Protein AF-A0A7S0FXS2-F1 (afdb_monomer_lite)

InterPro domains:
  IPR036034 PDZ superfamily [SSF50156] (53-125)

Radius of gyration: 26.03 Å; chains: 1; bounding box: 57×43×79 Å

Secondary structure (DSSP, 8-state):
--------------------------------------S-----EEEEE---S-TTT--SEEEEEETTEEEEEEE-SSS--TT--TTEEEEEETTEE-TT-SSHHHHHHHHHHH-STT-EEEEEE-----S------TT-----TTHHHHHHHHHHHHT-EEEEEPPPTT-TTPPPEEEEES--GGG--

Organism: NCBI:txid73915

Foldseek 3Di:
DDDDDDDDDDDDDDDDDDDDDDPDDDPDPPDPPPPDPPPDPDFDKDKFFAADPDPVVFRQFDWDFALQAIATQDADPPPGGPPDDHLKGFQDKLRRGLHPDDDRVSRVVRCVVRDDGRIMTMITRPPPPPPPDPFDDPPDDDPDPCNVVVQVVVCVNLVWDKDWADDDPPCPPDDIGIDTHDRSVSGHD

Sequence (189 aa):
TTSRPEQGHLEGSEHASGVGTTLLADPCTSSVSGGAPTCGQELTSRVLRMQVPDAEAGAGLELCETPWGMRVEGVDSEPGQPGLEMGDVIVSIAGLPLWGLTDAEAVAAAFGAGFGHGARIEVVRLCLVSEELCALPSGRRELDGTFDGDLAEFAWRFDIEAWVQNAAPGSADRLPTIWARGLPRAMAA

Structure (mmCIF, N/CA/C/O backbone):
data_AF-A0A7S0FXS2-F1
#
_entry.id   AF-A0A7S0FXS2-F1
#
loop_
_atom_site.group_PDB
_atom_site.id
_atom_site.type_symbol
_atom_site.label_atom_id
_atom_site.label_alt_id
_at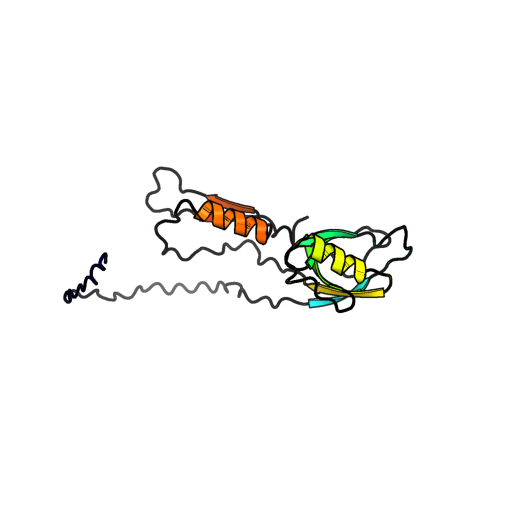om_site.label_comp_id
_atom_site.label_asym_id
_atom_site.label_entity_id
_atom_site.label_seq_id
_atom_site.pdbx_PDB_ins_code
_atom_site.Cartn_x
_atom_site.Cartn_y
_atom_site.Cartn_z
_atom_site.occupancy
_atom_site.B_iso_or_equiv
_atom_site.auth_seq_id
_atom_site.auth_comp_id
_atom_site.auth_asym_id
_atom_site.auth_atom_id
_atom_site.pdbx_PDB_model_num
ATOM 1 N N . THR A 1 1 ? -20.987 -6.503 -59.659 1.00 65.56 1 THR A N 1
ATOM 2 C CA . THR A 1 1 ? -19.776 -6.658 -60.497 1.00 65.56 1 THR A CA 1
ATOM 3 C C . THR A 1 1 ? -18.655 -5.881 -59.839 1.00 65.56 1 THR A C 1
ATOM 5 O O . THR A 1 1 ? -18.973 -4.902 -59.181 1.00 65.56 1 THR A O 1
ATOM 8 N N . THR A 1 2 ? -17.406 -6.342 -59.971 1.00 51.28 2 THR A N 1
ATOM 9 C CA . THR A 1 2 ? -16.195 -5.925 -59.220 1.00 51.28 2 THR A CA 1
ATOM 10 C C . THR A 1 2 ? -15.957 -6.819 -57.996 1.0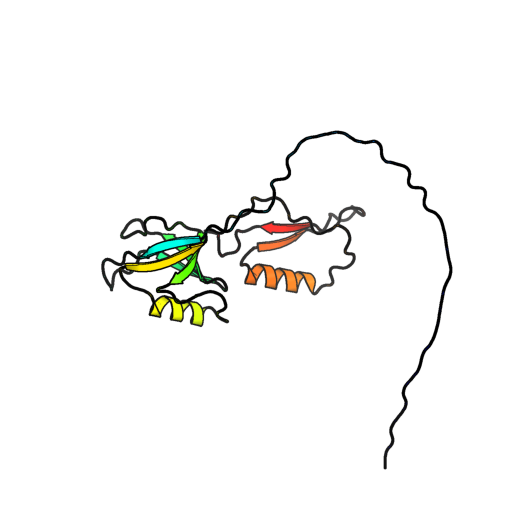0 51.28 2 THR A C 1
ATOM 12 O O . THR A 1 2 ? -16.477 -6.560 -56.921 1.00 51.28 2 THR A O 1
ATOM 15 N N . SER A 1 3 ? -15.468 -8.050 -58.163 1.00 52.81 3 SER A N 1
ATOM 16 C CA . SER A 1 3 ? -14.131 -8.500 -58.615 1.00 52.81 3 SER A CA 1
ATOM 17 C C . SER A 1 3 ? -13.124 -8.555 -57.462 1.00 52.81 3 SER A C 1
ATOM 19 O O . SER A 1 3 ? -12.594 -7.550 -57.006 1.00 52.81 3 SER A O 1
ATOM 21 N N . ARG A 1 4 ? -12.918 -9.798 -57.024 1.00 58.44 4 ARG A N 1
ATOM 22 C CA . ARG A 1 4 ? -11.919 -10.347 -56.104 1.00 58.44 4 ARG A CA 1
ATOM 23 C C . ARG A 1 4 ? -10.564 -10.478 -56.823 1.00 58.44 4 ARG A C 1
ATOM 25 O O . ARG A 1 4 ? -10.575 -10.884 -57.983 1.00 58.44 4 ARG A O 1
ATOM 32 N N . PRO A 1 5 ? -9.439 -10.247 -56.131 1.00 65.44 5 PRO A N 1
ATOM 33 C CA . PRO A 1 5 ? -8.199 -10.977 -56.410 1.00 65.44 5 PRO A CA 1
ATOM 34 C C . PRO A 1 5 ? -7.675 -11.635 -55.118 1.00 65.44 5 PRO A C 1
ATOM 36 O O . PRO A 1 5 ? -7.738 -11.058 -54.039 1.00 65.44 5 PRO A O 1
ATOM 39 N N . GLU A 1 6 ? -7.509 -12.954 -55.094 1.00 61.06 6 GLU A N 1
ATOM 40 C CA . GLU A 1 6 ? -6.323 -13.736 -55.501 1.00 61.06 6 GLU A CA 1
ATOM 41 C C . GLU A 1 6 ? -5.420 -14.018 -54.293 1.00 61.06 6 GLU A C 1
ATOM 43 O O . GLU A 1 6 ? -4.761 -13.145 -53.740 1.00 61.06 6 GLU A 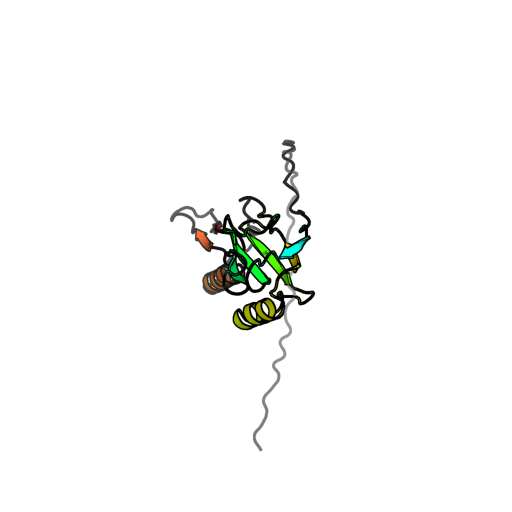O 1
ATOM 48 N N . GLN A 1 7 ? -5.479 -15.278 -53.856 1.00 51.81 7 GLN A N 1
ATOM 49 C CA . GLN A 1 7 ? -4.640 -15.860 -52.819 1.00 51.81 7 GLN A CA 1
ATOM 50 C C . GLN A 1 7 ? -3.285 -16.208 -53.441 1.00 51.81 7 GLN A C 1
ATOM 52 O O . GLN A 1 7 ? -3.222 -17.022 -54.360 1.00 51.81 7 GLN A O 1
ATOM 57 N N . GLY A 1 8 ? -2.220 -15.588 -52.936 1.00 60.84 8 GLY A N 1
ATOM 58 C CA . GLY A 1 8 ? -0.839 -15.927 -53.266 1.00 60.84 8 GLY A CA 1
ATOM 59 C C . GLY A 1 8 ? -0.323 -17.035 -52.354 1.00 60.84 8 GLY A C 1
ATOM 60 O O . GLY A 1 8 ? -0.084 -16.814 -51.171 1.00 60.84 8 GLY A O 1
ATOM 61 N N . HIS A 1 9 ? -0.182 -18.219 -52.938 1.00 53.69 9 HIS A N 1
ATOM 62 C CA . HIS A 1 9 ? 0.526 -19.394 -52.434 1.00 53.69 9 HIS A CA 1
ATOM 63 C C . HIS A 1 9 ? 2.035 -19.206 -52.647 1.00 53.69 9 HIS A C 1
ATOM 65 O O . HIS A 1 9 ? 2.451 -18.945 -53.774 1.00 53.69 9 HIS A O 1
ATOM 71 N N . LEU A 1 10 ? 2.848 -19.347 -51.597 1.00 61.84 10 LEU A N 1
ATOM 72 C CA . LEU A 1 10 ? 4.306 -19.462 -51.708 1.00 61.84 10 LEU A CA 1
ATOM 73 C C . LEU A 1 10 ? 4.791 -20.626 -50.836 1.00 61.84 10 LEU A C 1
ATOM 75 O O . LEU A 1 10 ? 4.922 -20.509 -49.620 1.00 61.84 10 LEU A O 1
ATOM 79 N N . GLU A 1 11 ? 5.029 -21.752 -51.505 1.00 58.22 11 GLU A N 1
ATOM 80 C CA . GLU A 1 11 ? 5.917 -22.830 -51.071 1.00 58.22 11 GLU A CA 1
ATOM 81 C C . GLU A 1 11 ? 7.383 -22.457 -51.348 1.00 58.22 11 GLU A C 1
ATOM 83 O O . GLU A 1 11 ? 7.689 -21.780 -52.331 1.00 58.22 11 GLU A O 1
ATOM 88 N N . GLY A 1 12 ? 8.287 -22.964 -50.508 1.00 44.09 12 GLY A N 1
ATOM 89 C CA . GLY A 1 12 ? 9.745 -22.880 -50.658 1.00 44.09 12 GLY A CA 1
ATOM 90 C C . GLY A 1 12 ? 10.393 -22.408 -49.353 1.00 44.09 12 GLY A C 1
ATOM 91 O O . GLY A 1 12 ? 9.923 -21.465 -48.738 1.00 44.09 12 GLY A O 1
ATOM 92 N N . SER A 1 13 ? 11.470 -22.981 -48.832 1.00 60.38 13 SER A N 1
ATOM 93 C CA . SER A 1 13 ? 12.446 -23.896 -49.405 1.00 60.38 13 SER A CA 1
ATOM 94 C C . SER A 1 13 ? 13.219 -24.531 -48.251 1.00 60.38 13 SER A C 1
ATOM 96 O O . SER A 1 13 ? 13.578 -23.860 -47.283 1.00 60.38 13 SER A O 1
ATOM 98 N N . GLU A 1 14 ? 13.497 -25.819 -48.382 1.00 51.09 14 GLU A N 1
ATOM 99 C CA . GLU A 1 14 ? 14.393 -26.592 -47.533 1.00 51.09 14 GLU A CA 1
ATOM 100 C C . GLU A 1 14 ? 15.851 -26.189 -47.824 1.00 51.09 14 GLU A C 1
ATOM 102 O O . GLU A 1 14 ? 16.258 -26.139 -48.984 1.00 51.09 14 GLU A O 1
ATOM 107 N N . HIS A 1 15 ? 16.655 -25.925 -46.787 1.00 51.78 15 HIS A N 1
ATOM 108 C CA . HIS A 1 15 ? 18.112 -25.807 -46.905 1.00 51.78 15 HIS A CA 1
ATOM 109 C C . HIS A 1 15 ? 18.828 -26.514 -45.742 1.00 51.78 15 HIS A C 1
ATOM 111 O O . HIS A 1 15 ? 18.866 -26.040 -44.613 1.00 51.78 15 HIS A O 1
ATOM 117 N N . ALA A 1 16 ? 19.361 -27.686 -46.091 1.00 45.41 16 ALA A N 1
ATOM 118 C CA . ALA A 1 16 ? 20.676 -28.253 -45.780 1.00 45.41 16 ALA A CA 1
ATOM 119 C C . ALA A 1 16 ? 21.381 -27.948 -44.438 1.00 45.41 16 ALA A C 1
ATOM 121 O O . ALA A 1 16 ? 21.855 -26.846 -44.180 1.00 45.41 16 ALA A O 1
ATOM 122 N N . SER A 1 17 ? 21.607 -29.042 -43.699 1.00 48.94 17 SER A N 1
ATOM 123 C CA . SER A 1 17 ? 22.907 -29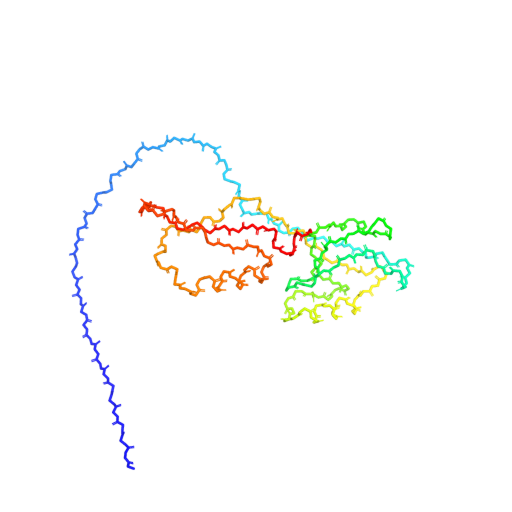.545 -43.219 1.00 48.94 17 SER A CA 1
ATOM 124 C C . SER A 1 17 ? 24.095 -28.583 -43.161 1.00 48.94 17 SER A C 1
ATOM 126 O O . SER A 1 17 ? 24.633 -28.179 -44.191 1.00 48.94 17 SER A O 1
ATOM 128 N N . GLY A 1 18 ? 24.660 -28.434 -41.961 1.00 41.53 18 GLY A N 1
ATOM 129 C CA . GLY A 1 18 ? 26.039 -27.989 -41.816 1.00 41.53 18 GLY A CA 1
ATOM 130 C C . GLY A 1 18 ? 26.550 -27.941 -40.377 1.00 41.53 18 GLY A C 1
ATOM 131 O O . GLY A 1 18 ? 26.201 -27.027 -39.650 1.00 41.53 18 GLY A O 1
ATOM 132 N N . VAL A 1 19 ? 27.455 -28.880 -40.061 1.00 47.34 19 VAL A N 1
ATOM 133 C CA . VAL A 1 19 ? 28.642 -28.724 -39.186 1.00 47.34 19 VAL A CA 1
ATOM 134 C C . VAL A 1 19 ? 28.336 -28.409 -37.704 1.00 47.34 19 VAL A C 1
ATOM 136 O O . VAL A 1 19 ? 27.944 -27.316 -37.342 1.00 47.34 19 VAL A O 1
ATOM 139 N N . GLY A 1 20 ? 28.464 -29.346 -36.763 1.00 46.72 20 GLY A N 1
ATOM 140 C CA . GLY A 1 20 ? 29.747 -29.945 -36.399 1.00 46.72 20 GLY A CA 1
ATOM 141 C C . GLY A 1 20 ? 30.552 -29.021 -35.477 1.00 46.72 20 GLY A C 1
ATOM 142 O O . GLY A 1 20 ? 31.644 -28.615 -35.855 1.00 46.72 20 GLY A O 1
ATOM 143 N N . THR A 1 21 ? 30.034 -28.696 -34.286 1.00 41.78 21 THR A N 1
ATOM 144 C CA . THR A 1 21 ? 30.801 -27.969 -33.261 1.00 41.78 21 THR A CA 1
ATOM 145 C C . THR A 1 21 ? 31.112 -28.893 -32.096 1.00 41.78 21 THR A C 1
ATOM 147 O O . THR A 1 21 ? 30.239 -29.358 -31.367 1.00 41.78 21 THR A O 1
ATOM 150 N N . THR A 1 22 ? 32.401 -29.165 -31.975 1.00 41.28 22 THR A N 1
ATOM 151 C CA . THR A 1 22 ? 33.091 -29.883 -30.914 1.00 41.28 22 THR A CA 1
ATOM 152 C C . THR A 1 22 ? 32.713 -29.337 -29.536 1.00 41.28 22 THR A C 1
ATOM 154 O O . THR A 1 22 ? 33.029 -28.196 -29.209 1.00 41.28 22 THR A O 1
ATOM 157 N N . LEU A 1 23 ? 32.082 -30.175 -28.711 1.00 40.47 23 LEU A N 1
ATOM 158 C CA . LEU A 1 23 ? 31.969 -29.970 -27.268 1.00 40.47 23 LEU A CA 1
ATOM 159 C C . LEU A 1 23 ? 33.348 -30.223 -26.643 1.00 40.47 23 LEU A C 1
ATOM 161 O O . LEU A 1 23 ? 33.674 -31.344 -26.254 1.00 40.47 23 LEU A O 1
ATOM 165 N N . LEU A 1 24 ? 34.184 -29.187 -26.601 1.00 44.78 24 LEU A N 1
ATOM 166 C CA . LEU A 1 24 ? 35.308 -29.147 -25.676 1.00 44.78 24 LEU A CA 1
ATOM 167 C C . LEU A 1 24 ? 34.743 -28.776 -24.309 1.00 44.78 24 LEU A C 1
ATOM 169 O O . LEU A 1 24 ? 34.201 -27.694 -24.119 1.00 44.78 24 LEU A O 1
ATOM 173 N N . ALA A 1 25 ? 34.826 -29.738 -23.397 1.00 41.19 25 ALA A N 1
ATOM 174 C CA . ALA A 1 25 ? 34.540 -29.563 -21.990 1.00 41.19 25 ALA A CA 1
ATOM 175 C C . ALA A 1 25 ? 35.388 -28.418 -21.425 1.00 41.19 25 ALA A C 1
ATOM 177 O O . ALA A 1 25 ? 36.612 -28.468 -21.528 1.00 41.19 25 ALA A O 1
ATOM 178 N N . ASP A 1 26 ? 34.739 -27.437 -20.804 1.00 36.78 26 ASP A N 1
ATOM 179 C CA . ASP A 1 26 ? 35.366 -26.478 -19.901 1.00 36.78 26 ASP A CA 1
ATOM 180 C C . ASP A 1 26 ? 35.628 -27.161 -18.545 1.00 36.78 26 ASP A C 1
ATOM 182 O O . ASP A 1 26 ? 34.676 -27.486 -17.827 1.00 36.78 26 ASP A O 1
ATOM 186 N N . PRO A 1 27 ? 36.888 -27.398 -18.137 1.00 54.50 27 PRO A N 1
ATOM 187 C CA . PRO A 1 27 ? 37.213 -27.889 -16.811 1.00 54.50 27 PRO A CA 1
ATOM 188 C C . PRO A 1 27 ? 37.542 -26.697 -15.907 1.00 54.50 27 PRO A C 1
ATOM 190 O O . PRO A 1 27 ? 38.705 -26.409 -15.646 1.00 54.50 27 PRO A O 1
ATOM 193 N N . CYS A 1 28 ? 36.511 -26.017 -15.408 1.00 35.22 28 CYS A N 1
ATOM 194 C CA . CYS A 1 28 ? 36.644 -25.052 -14.313 1.00 35.22 28 CYS A CA 1
ATOM 195 C C . CYS A 1 28 ? 35.560 -25.294 -13.255 1.00 35.22 28 CYS A C 1
ATOM 197 O O . CYS A 1 28 ? 34.747 -24.431 -12.936 1.00 35.22 28 CYS A O 1
ATOM 199 N N . THR A 1 29 ? 35.570 -26.497 -12.678 1.00 46.56 29 THR A N 1
ATOM 200 C CA . THR A 1 29 ? 35.028 -26.770 -11.339 1.00 46.56 29 THR A CA 1
ATOM 201 C C . THR A 1 29 ? 35.887 -26.058 -10.296 1.00 46.56 29 THR A C 1
ATOM 203 O O . THR A 1 29 ? 36.775 -26.648 -9.685 1.00 46.56 29 THR A O 1
ATOM 206 N N . SER A 1 30 ? 35.606 -24.773 -10.102 1.00 42.97 30 SER A N 1
ATOM 207 C CA . SER A 1 30 ? 36.021 -24.014 -8.926 1.00 42.97 30 SER A CA 1
ATOM 208 C C . SER A 1 30 ? 34.777 -23.788 -8.086 1.00 42.97 30 SER A C 1
ATOM 210 O O . SER A 1 30 ? 34.033 -22.830 -8.275 1.00 42.97 30 SER A O 1
ATOM 212 N N . SER A 1 31 ? 34.524 -24.741 -7.197 1.00 48.38 31 SER A N 1
ATOM 213 C CA . SER A 1 31 ? 33.446 -24.726 -6.219 1.00 48.38 31 SER A CA 1
ATOM 214 C C . SER A 1 31 ? 33.616 -23.541 -5.270 1.00 48.38 31 SER A C 1
ATOM 216 O O . SER A 1 31 ? 34.310 -23.636 -4.260 1.00 48.38 31 SER A O 1
ATOM 218 N N . VAL A 1 32 ? 32.972 -22.421 -5.581 1.00 41.75 32 VAL A N 1
ATOM 219 C CA . VAL A 1 32 ? 32.616 -21.430 -4.569 1.00 41.75 32 VAL A CA 1
ATOM 220 C C . VAL A 1 32 ? 31.164 -21.714 -4.231 1.00 41.75 32 VAL A C 1
ATOM 222 O O . VAL A 1 32 ? 30.265 -21.417 -5.012 1.00 41.75 32 VAL A O 1
ATOM 225 N N . SER A 1 33 ? 30.941 -22.354 -3.085 1.00 43.78 33 SER A N 1
ATOM 226 C CA . SER A 1 33 ? 29.621 -22.538 -2.482 1.00 43.78 33 SER A CA 1
ATOM 227 C C . SER A 1 33 ? 29.082 -21.185 -2.002 1.00 43.78 33 SER A C 1
ATOM 229 O O . SER A 1 33 ? 28.916 -20.957 -0.809 1.00 43.78 33 SER A O 1
ATOM 231 N N . GLY A 1 34 ? 28.867 -20.253 -2.929 1.00 38.94 34 GLY A N 1
ATOM 232 C CA . GLY A 1 34 ? 27.993 -19.111 -2.733 1.00 38.94 34 GLY A CA 1
ATOM 233 C C . GLY A 1 34 ? 26.584 -19.620 -2.963 1.00 38.94 34 GLY A C 1
ATOM 234 O O . GLY A 1 34 ? 26.179 -19.805 -4.107 1.00 38.94 34 GLY A O 1
ATOM 235 N N . GLY A 1 35 ? 25.874 -19.949 -1.884 1.00 38.50 35 GLY A N 1
ATOM 236 C CA . GLY A 1 35 ? 24.454 -20.256 -1.975 1.00 38.50 35 GLY A CA 1
ATOM 237 C C . GLY A 1 35 ? 23.760 -19.045 -2.577 1.00 38.50 35 GLY A C 1
ATOM 238 O O . GLY A 1 35 ? 23.651 -18.023 -1.906 1.00 38.50 35 GLY A O 1
ATOM 239 N N . ALA A 1 36 ? 23.353 -19.147 -3.844 1.00 44.84 36 ALA A N 1
ATOM 240 C CA . ALA A 1 36 ? 22.473 -18.164 -4.450 1.00 44.84 36 ALA A CA 1
ATOM 241 C C . ALA A 1 36 ? 21.276 -18.008 -3.503 1.00 44.84 36 ALA A C 1
ATOM 243 O O . ALA A 1 36 ? 20.685 -19.034 -3.135 1.00 44.84 36 ALA A O 1
ATOM 244 N N . PRO A 1 37 ? 20.943 -16.791 -3.045 1.00 45.88 37 PRO A N 1
ATOM 245 C CA . PRO A 1 37 ? 19.741 -16.602 -2.260 1.00 45.88 37 PRO A CA 1
ATOM 246 C C . PRO A 1 37 ? 18.587 -17.077 -3.134 1.00 45.88 37 PRO A C 1
ATOM 248 O O . PRO A 1 37 ? 18.331 -16.557 -4.218 1.00 45.88 37 PRO A O 1
ATOM 251 N N . THR A 1 38 ? 17.943 -18.162 -2.716 1.00 42.00 38 THR A N 1
ATOM 252 C CA . THR A 1 38 ? 16.794 -18.694 -3.431 1.00 42.00 38 THR A CA 1
ATOM 253 C C . THR A 1 38 ? 15.711 -17.629 -3.375 1.00 42.00 38 THR A C 1
ATOM 255 O O . THR A 1 38 ? 15.114 -17.401 -2.321 1.00 42.00 38 THR A O 1
ATOM 258 N N . CYS A 1 39 ? 15.502 -16.958 -4.507 1.00 39.69 39 CYS A N 1
ATOM 259 C CA . CYS A 1 39 ? 14.377 -16.076 -4.775 1.00 39.69 39 CYS A CA 1
ATOM 260 C C . CYS A 1 39 ? 13.092 -16.913 -4.682 1.00 39.69 39 CYS A C 1
ATOM 262 O O . CYS A 1 39 ? 12.644 -17.532 -5.642 1.00 39.69 39 CYS A O 1
ATOM 264 N N . GLY A 1 40 ? 12.590 -17.044 -3.461 1.00 46.38 40 GLY A N 1
ATOM 265 C CA . GLY A 1 40 ? 11.464 -17.893 -3.087 1.00 46.38 40 GLY A CA 1
ATOM 266 C C . GLY A 1 40 ? 10.928 -17.491 -1.719 1.00 46.38 40 GLY A C 1
ATOM 267 O O . GLY A 1 40 ? 10.554 -18.346 -0.923 1.00 46.38 40 GLY A O 1
ATOM 268 N N . GLN A 1 41 ? 10.969 -16.194 -1.407 1.00 53.91 41 GLN A N 1
ATOM 269 C CA . GLN A 1 41 ? 10.345 -15.683 -0.196 1.00 53.91 41 GLN A CA 1
ATOM 270 C C . GLN A 1 41 ? 8.832 -15.707 -0.398 1.00 53.91 41 GLN A C 1
ATOM 272 O O . GLN A 1 41 ? 8.277 -14.970 -1.210 1.00 53.91 41 GLN A O 1
ATOM 277 N N . GLU A 1 42 ? 8.195 -16.623 0.320 1.00 60.47 42 GLU A N 1
ATOM 278 C CA . GLU A 1 42 ? 6.751 -16.743 0.431 1.00 60.47 42 GLU A CA 1
ATOM 279 C C . GLU A 1 42 ? 6.190 -15.411 0.951 1.00 60.47 42 GLU A C 1
ATOM 281 O O . GLU A 1 42 ? 6.616 -14.916 1.997 1.00 60.47 42 GLU A O 1
ATOM 286 N N . LEU A 1 43 ? 5.279 -14.792 0.196 1.00 74.44 43 LEU A N 1
ATOM 287 C CA . LEU A 1 43 ? 4.599 -13.571 0.625 1.00 74.44 43 LEU A CA 1
ATOM 288 C C . LEU A 1 43 ? 3.805 -13.889 1.894 1.00 74.44 43 LEU A C 1
ATOM 290 O O . LEU A 1 43 ? 2.787 -14.577 1.844 1.00 74.44 43 LEU A O 1
ATOM 294 N N . THR A 1 44 ? 4.276 -13.402 3.041 1.00 84.56 44 THR A N 1
ATOM 295 C CA . THR A 1 44 ? 3.597 -13.641 4.315 1.00 84.56 44 THR A CA 1
ATOM 296 C C . THR A 1 44 ? 2.489 -12.607 4.503 1.00 84.56 44 THR A C 1
ATOM 298 O O . THR A 1 44 ? 2.730 -11.429 4.774 1.00 84.56 44 THR A O 1
ATOM 301 N N . SER A 1 45 ? 1.243 -13.046 4.330 1.00 92.88 45 SER A N 1
ATOM 302 C CA . SER A 1 45 ? 0.059 -12.254 4.666 1.00 92.88 45 SER A CA 1
ATOM 303 C C . SER A 1 45 ? -0.230 -12.340 6.164 1.00 92.88 45 SER A C 1
ATOM 305 O O . SER A 1 45 ? -0.201 -13.426 6.749 1.00 92.88 45 SER A O 1
ATOM 307 N N . ARG A 1 46 ? -0.585 -11.215 6.785 1.00 95.75 46 ARG A N 1
ATOM 308 C CA . ARG A 1 46 ? -1.025 -11.149 8.184 1.00 95.75 46 ARG A CA 1
ATOM 309 C C . ARG A 1 46 ? -2.323 -10.374 8.321 1.00 95.75 46 ARG A C 1
ATOM 311 O O . ARG A 1 46 ? -2.622 -9.487 7.532 1.00 95.75 46 ARG A O 1
ATOM 318 N N . VAL A 1 47 ? -3.098 -10.710 9.346 1.00 97.44 47 VAL A N 1
ATOM 319 C CA . VAL A 1 47 ? -4.406 -10.102 9.599 1.00 97.44 47 VAL A CA 1
ATOM 320 C C . VAL A 1 47 ? -4.324 -9.232 10.843 1.00 97.44 47 VAL A C 1
ATOM 322 O O . VAL A 1 47 ? -3.957 -9.725 11.908 1.00 97.44 47 VAL A O 1
ATOM 325 N N . LEU A 1 48 ? -4.712 -7.966 10.719 1.00 97.75 48 LEU A N 1
ATOM 326 C CA . LEU A 1 48 ? -4.726 -6.988 11.807 1.00 97.75 48 LEU A CA 1
ATOM 327 C C . LEU A 1 48 ? -6.139 -6.421 12.006 1.00 97.75 48 LEU A C 1
ATOM 329 O O . LEU A 1 48 ? -7.063 -6.693 11.232 1.00 97.75 48 LEU A O 1
ATOM 333 N N . ARG A 1 49 ? -6.319 -5.638 13.073 1.00 97.56 49 ARG A N 1
ATOM 334 C CA . ARG A 1 49 ? -7.538 -4.863 13.325 1.00 97.56 49 ARG A CA 1
ATOM 335 C C . ARG A 1 49 ? -7.193 -3.388 13.440 1.00 97.56 49 ARG A C 1
ATOM 337 O O . ARG A 1 49 ? -6.296 -3.048 14.204 1.00 97.56 49 ARG A O 1
ATOM 344 N N . MET A 1 50 ? -7.931 -2.545 12.727 1.00 96.38 50 MET A N 1
ATOM 345 C CA . MET A 1 50 ? -7.732 -1.099 12.770 1.00 96.38 50 MET A CA 1
ATOM 346 C C . MET A 1 50 ? -8.132 -0.502 14.118 1.00 96.38 50 MET A C 1
ATOM 348 O O . MET A 1 50 ? -9.150 -0.878 14.702 1.00 96.38 50 MET A O 1
ATOM 352 N N . GLN A 1 51 ? -7.362 0.477 14.577 1.00 95.25 51 GLN A N 1
ATOM 353 C CA . GLN A 1 51 ? -7.651 1.275 15.762 1.00 95.25 51 GLN A CA 1
ATOM 354 C C . GLN A 1 51 ? -8.017 2.695 15.341 1.00 95.25 51 GLN A C 1
ATOM 356 O O . GLN A 1 51 ? -7.159 3.483 14.969 1.00 95.25 51 GLN A O 1
ATOM 361 N N . VAL A 1 52 ? -9.306 3.018 15.383 1.00 95.31 52 VAL A N 1
ATOM 362 C CA . VAL A 1 52 ? -9.810 4.368 15.090 1.00 95.31 52 VAL A CA 1
ATOM 363 C C . VAL A 1 52 ? -10.476 4.868 16.372 1.00 95.31 52 VAL A C 1
ATOM 365 O O . VAL A 1 52 ? -11.575 4.401 16.673 1.00 95.31 52 VAL A O 1
ATOM 368 N N . PRO A 1 53 ? -9.797 5.660 17.221 1.00 90.62 53 PRO A N 1
ATOM 369 C CA . PRO A 1 53 ? -10.341 6.060 18.522 1.00 90.62 53 PRO A CA 1
ATOM 370 C C . PRO A 1 53 ? -11.502 7.049 18.390 1.00 90.62 53 PRO A C 1
ATOM 372 O O . PRO A 1 53 ? -12.409 7.032 19.218 1.00 90.62 53 PRO A O 1
ATOM 375 N N . ASP A 1 54 ? -11.477 7.878 17.349 1.00 89.81 54 ASP A N 1
ATOM 376 C CA . ASP A 1 54 ? -12.476 8.898 17.072 1.00 89.81 54 ASP A CA 1
ATOM 377 C C . ASP A 1 54 ? -12.684 9.031 15.557 1.00 89.81 54 ASP A C 1
ATOM 379 O O . ASP A 1 54 ? -11.743 8.873 14.774 1.00 89.81 54 ASP A O 1
ATOM 383 N N . ALA A 1 55 ? -13.927 9.280 15.143 1.00 86.50 55 ALA A N 1
ATOM 384 C CA . ALA A 1 55 ? -14.285 9.371 13.730 1.00 86.50 55 ALA A CA 1
ATOM 385 C C . ALA A 1 55 ? -13.697 10.616 13.041 1.00 86.50 55 ALA A C 1
ATOM 387 O O . ALA A 1 55 ? -13.486 10.576 11.832 1.00 86.50 55 ALA A O 1
ATOM 388 N N . GLU A 1 56 ? -13.416 11.691 13.784 1.00 88.75 56 GLU A N 1
ATOM 389 C CA . GLU A 1 56 ? -12.803 12.914 13.256 1.00 88.75 56 GLU A CA 1
ATOM 390 C C . GLU A 1 56 ? -11.273 12.832 13.231 1.00 88.75 56 GLU A C 1
ATOM 392 O O . GLU A 1 56 ? -10.648 13.370 12.320 1.00 88.75 56 GLU A O 1
ATOM 397 N N . ALA A 1 57 ? -10.659 12.138 14.197 1.00 86.69 57 ALA A N 1
ATOM 398 C CA . ALA A 1 57 ? -9.199 12.005 14.276 1.00 86.69 57 ALA A CA 1
ATOM 399 C C . ALA A 1 57 ? -8.607 11.030 13.239 1.00 86.69 57 ALA A C 1
ATOM 401 O O . ALA A 1 57 ? -7.435 11.137 12.881 1.00 86.69 57 ALA A O 1
ATOM 402 N N . GLY A 1 58 ? -9.398 10.069 12.752 1.00 92.44 58 GLY A N 1
ATOM 403 C CA . GLY A 1 58 ? -8.938 9.059 11.799 1.00 92.44 58 GLY A CA 1
ATOM 404 C C . GLY A 1 58 ? -8.046 7.976 12.425 1.00 92.44 58 GLY A C 1
ATOM 405 O O . GLY A 1 58 ? -8.074 7.727 13.630 1.00 92.44 58 GLY A O 1
ATOM 406 N N . ALA A 1 59 ? -7.290 7.267 11.579 1.00 94.81 59 ALA A N 1
ATOM 407 C CA . ALA A 1 59 ? -6.469 6.113 11.973 1.00 94.81 59 ALA A CA 1
ATOM 408 C C . ALA A 1 59 ? -4.982 6.433 12.215 1.00 94.81 59 ALA A C 1
ATOM 410 O O . ALA A 1 59 ? -4.242 5.518 12.581 1.00 94.81 59 ALA A O 1
ATOM 411 N N . GLY A 1 60 ? -4.547 7.679 11.984 1.00 95.81 60 GLY A N 1
ATOM 412 C CA . GLY A 1 60 ? -3.129 8.060 12.015 1.00 95.81 60 GLY A CA 1
ATOM 413 C C . GLY A 1 60 ? -2.288 7.312 10.975 1.00 95.81 60 GLY A C 1
ATOM 414 O O . GLY A 1 60 ? -1.243 6.756 11.308 1.00 95.81 60 GLY A O 1
ATOM 415 N N . LEU A 1 61 ? -2.807 7.185 9.749 1.00 96.56 61 LEU A N 1
ATOM 416 C CA . LEU A 1 61 ? -2.146 6.505 8.636 1.00 96.56 61 LEU A CA 1
ATOM 417 C C . LEU A 1 61 ? -2.062 7.435 7.433 1.00 96.56 61 LEU A C 1
ATOM 419 O O . LEU A 1 61 ? -3.076 8.005 7.028 1.00 96.56 61 LEU A O 1
ATOM 423 N N . GLU A 1 62 ? -0.887 7.487 6.818 1.00 96.06 62 GLU A N 1
ATOM 424 C CA . GLU A 1 62 ? -0.710 8.027 5.474 1.00 96.06 62 GLU A CA 1
ATOM 425 C C . GLU A 1 62 ? -0.740 6.855 4.494 1.00 96.06 62 GLU A C 1
ATOM 427 O O . GLU A 1 62 ? 0.050 5.910 4.605 1.00 96.06 62 GLU A O 1
ATOM 432 N N . LEU A 1 63 ? -1.707 6.878 3.576 1.00 96.19 63 LEU A N 1
ATOM 433 C CA . LEU A 1 63 ? -1.950 5.800 2.626 1.00 96.19 63 LEU A CA 1
ATOM 434 C C . LEU A 1 63 ? -1.855 6.313 1.193 1.00 96.19 63 LEU A C 1
ATOM 436 O O . LEU A 1 63 ? -2.304 7.419 0.902 1.00 96.19 63 LEU A O 1
ATOM 440 N N . CYS A 1 64 ? -1.351 5.463 0.302 1.00 94.31 64 CYS A N 1
ATOM 441 C CA . CYS A 1 64 ? -1.344 5.708 -1.136 1.00 94.31 64 CYS A CA 1
ATOM 442 C C . CYS A 1 64 ? -1.987 4.536 -1.883 1.00 94.31 64 CYS A C 1
ATOM 444 O O . CYS A 1 64 ? -1.682 3.363 -1.631 1.00 94.31 64 CYS A O 1
ATOM 446 N N . GLU A 1 65 ? -2.897 4.849 -2.801 1.00 94.62 65 GLU A N 1
ATOM 447 C CA . GLU A 1 65 ? -3.590 3.869 -3.623 1.00 94.62 65 GLU A CA 1
ATOM 448 C C . GLU A 1 65 ? -2.642 3.204 -4.620 1.00 94.62 65 GLU A C 1
ATOM 450 O O . GLU A 1 65 ? -1.826 3.830 -5.295 1.00 94.62 65 GLU A O 1
ATOM 455 N N . THR A 1 66 ? -2.787 1.893 -4.743 1.00 89.94 66 THR A N 1
ATOM 456 C CA . THR A 1 66 ? -1.942 1.028 -5.555 1.00 89.94 66 THR A CA 1
ATOM 457 C C . THR A 1 66 ? -2.825 0.013 -6.281 1.00 89.94 66 THR A C 1
ATOM 459 O O . THR A 1 66 ? -3.848 -0.399 -5.731 1.00 89.94 66 THR A O 1
ATOM 462 N N . PRO A 1 67 ? -2.441 -0.491 -7.472 1.00 86.31 67 PRO A N 1
ATOM 463 C CA . PRO A 1 67 ? -3.166 -1.590 -8.128 1.00 86.31 67 PRO A CA 1
ATOM 464 C C . PRO A 1 67 ? -3.311 -2.862 -7.267 1.00 86.31 67 PRO A C 1
ATOM 466 O O . PRO A 1 67 ? -4.123 -3.743 -7.563 1.00 86.31 67 PRO A O 1
ATOM 469 N N . TRP A 1 68 ? -2.499 -2.975 -6.213 1.00 89.38 68 TRP A N 1
ATOM 470 C CA . TRP A 1 68 ? -2.463 -4.105 -5.288 1.00 89.38 68 TRP A CA 1
ATOM 471 C C . TRP A 1 68 ? -3.228 -3.846 -3.980 1.00 89.38 68 TRP A C 1
ATOM 473 O O . TRP A 1 68 ? -3.421 -4.784 -3.208 1.00 89.38 68 TRP A O 1
ATOM 483 N N . GLY A 1 69 ? -3.666 -2.609 -3.721 1.00 94.56 69 GLY A N 1
ATOM 484 C CA . GLY A 1 69 ? -4.374 -2.224 -2.501 1.00 94.56 69 GLY A CA 1
ATOM 485 C C . GLY A 1 69 ? -3.968 -0.847 -1.972 1.00 94.56 69 GLY A C 1
ATOM 486 O O . GLY A 1 69 ? -3.644 0.044 -2.749 1.00 94.56 69 GLY A O 1
ATOM 487 N N . MET A 1 70 ? -3.975 -0.663 -0.651 1.00 96.44 70 MET A N 1
ATOM 488 C CA . MET A 1 70 ? -3.530 0.586 -0.012 1.00 96.44 70 MET A CA 1
ATOM 489 C C . MET A 1 70 ? -2.134 0.395 0.572 1.00 96.44 70 MET A C 1
ATOM 491 O O . MET A 1 70 ? -1.957 -0.392 1.503 1.00 96.44 70 MET A O 1
ATOM 495 N N . ARG A 1 71 ? -1.140 1.101 0.035 1.00 94.31 71 ARG A N 1
ATOM 496 C CA . ARG A 1 71 ? 0.206 1.147 0.612 1.00 94.31 71 ARG A CA 1
ATOM 497 C C . ARG A 1 71 ? 0.203 2.033 1.852 1.00 94.31 71 ARG A C 1
ATOM 499 O O . ARG A 1 71 ? -0.376 3.111 1.823 1.00 94.31 71 ARG A O 1
ATOM 506 N N . VAL A 1 72 ? 0.937 1.619 2.877 1.00 95.44 72 VAL A N 1
ATOM 507 C CA . VAL A 1 72 ? 1.256 2.430 4.055 1.00 95.44 72 VAL A CA 1
ATOM 508 C C . VAL A 1 72 ? 2.518 3.251 3.790 1.00 95.44 72 VAL A C 1
ATOM 510 O O . VAL A 1 72 ? 3.609 2.691 3.695 1.00 95.44 72 VAL A O 1
ATOM 513 N N . GLU A 1 73 ? 2.376 4.567 3.667 1.00 93.81 73 GLU A N 1
ATOM 514 C CA . GLU A 1 73 ? 3.501 5.507 3.520 1.00 93.81 73 GLU A CA 1
ATOM 515 C C . GLU A 1 73 ? 3.961 6.055 4.872 1.00 93.81 73 GLU A C 1
ATOM 517 O O . GLU A 1 73 ? 5.146 6.287 5.078 1.00 93.81 73 GLU A O 1
ATOM 522 N N . GLY A 1 74 ? 3.045 6.155 5.833 1.00 94.12 74 GLY A N 1
ATOM 523 C CA . GLY A 1 74 ? 3.331 6.668 7.165 1.00 94.12 74 GLY A CA 1
ATOM 524 C C . GLY A 1 74 ? 2.394 6.083 8.214 1.00 94.12 74 GLY A C 1
ATOM 525 O O . GLY A 1 74 ? 1.239 5.752 7.935 1.00 94.12 74 GLY A O 1
ATOM 526 N N . VAL A 1 75 ? 2.907 5.940 9.436 1.00 96.44 75 VAL A N 1
ATOM 527 C CA . VAL A 1 75 ? 2.135 5.539 10.620 1.00 96.44 75 VAL A CA 1
ATOM 528 C C . VAL A 1 75 ? 2.458 6.524 11.737 1.00 96.44 75 VAL A C 1
ATOM 530 O O . VAL A 1 75 ? 3.604 6.588 12.189 1.00 96.44 75 VAL A O 1
ATOM 533 N N . ASP A 1 76 ? 1.460 7.282 12.184 1.00 95.19 76 ASP A N 1
ATOM 534 C CA . ASP A 1 76 ? 1.613 8.231 13.285 1.00 95.19 76 ASP A CA 1
ATOM 535 C C . ASP A 1 76 ? 1.867 7.515 14.616 1.00 95.19 76 ASP A C 1
ATOM 537 O O . ASP A 1 76 ? 1.487 6.360 14.822 1.00 95.19 76 ASP A O 1
ATOM 541 N N . SER A 1 77 ? 2.474 8.221 15.573 1.00 90.56 77 SER A N 1
ATOM 542 C CA . SER A 1 77 ? 2.712 7.675 16.915 1.00 90.56 77 SER A CA 1
ATOM 543 C C . SER A 1 77 ? 1.432 7.511 17.741 1.00 90.56 77 SER A C 1
ATOM 545 O O . SER A 1 77 ? 1.360 6.610 18.572 1.00 90.56 77 SER A O 1
ATOM 547 N N . GLU A 1 78 ? 0.433 8.371 17.525 1.00 89.06 78 GLU A N 1
ATOM 548 C CA . GLU A 1 78 ? -0.874 8.325 18.189 1.00 89.06 78 GLU A CA 1
ATOM 549 C C . GLU A 1 78 ? -1.970 8.683 17.167 1.00 89.06 78 GLU A C 1
ATOM 551 O O . GLU A 1 78 ? -1.865 9.737 16.541 1.00 89.06 78 GLU A O 1
ATOM 556 N N . PRO A 1 79 ? -3.013 7.848 16.966 1.00 87.38 79 PRO A N 1
ATOM 557 C CA . PRO A 1 79 ? -3.325 6.599 17.677 1.00 87.38 79 PRO A CA 1
ATOM 558 C C . PRO A 1 79 ? -2.387 5.421 17.380 1.00 87.38 79 PRO A C 1
ATOM 560 O O . PRO A 1 79 ? -2.329 4.488 18.179 1.00 87.38 79 PRO A O 1
ATOM 563 N N . GLY A 1 80 ? -1.661 5.469 16.261 1.00 89.19 80 GLY A N 1
ATOM 564 C CA . GLY A 1 80 ? -0.827 4.373 15.775 1.00 89.19 80 GLY A CA 1
ATOM 565 C C . GLY A 1 80 ? -1.615 3.116 15.383 1.00 89.19 80 GLY A C 1
ATOM 566 O O . GLY A 1 80 ? -2.784 2.931 15.722 1.00 89.19 80 GLY A O 1
ATOM 567 N N . GLN A 1 81 ? -0.967 2.218 14.637 1.00 95.62 81 GLN A N 1
ATOM 568 C CA . GLN A 1 81 ? -1.537 0.921 14.253 1.00 95.62 81 GLN A CA 1
ATOM 569 C C . GLN A 1 81 ? -0.560 -0.207 14.598 1.00 95.62 81 GLN A C 1
ATOM 571 O O . GLN A 1 81 ? 0.357 -0.493 13.826 1.00 95.62 81 GLN A O 1
ATOM 576 N N . PRO A 1 82 ? -0.722 -0.872 15.758 1.00 94.62 82 PRO A N 1
ATOM 577 C CA . PRO A 1 82 ? 0.190 -1.927 16.180 1.00 94.62 82 PRO A CA 1
ATOM 578 C C . PRO A 1 82 ? 0.290 -3.060 15.152 1.00 94.62 82 PRO A C 1
ATOM 580 O O . PRO A 1 82 ? -0.709 -3.687 14.796 1.00 94.62 82 PRO A O 1
ATOM 583 N N . GLY A 1 83 ? 1.515 -3.350 14.709 1.00 94.00 83 GLY A N 1
ATOM 584 C CA . GLY A 1 83 ? 1.804 -4.407 13.735 1.00 94.00 83 GLY A CA 1
ATOM 585 C C . GLY A 1 83 ? 1.683 -3.985 12.269 1.00 94.00 83 GLY A C 1
ATOM 586 O O . GLY A 1 83 ? 1.927 -4.824 11.396 1.00 94.00 83 GLY A O 1
ATOM 587 N N . LEU A 1 84 ? 1.331 -2.724 12.005 1.00 95.75 84 LEU A N 1
ATOM 588 C CA . LEU A 1 84 ? 1.435 -2.091 10.696 1.00 95.75 84 LEU A CA 1
ATOM 589 C C . LEU A 1 84 ? 2.723 -1.264 10.640 1.00 95.75 84 LEU A C 1
ATOM 591 O O . LEU A 1 84 ? 3.074 -0.585 11.604 1.00 95.75 84 LEU A O 1
ATOM 595 N N . GLU A 1 85 ? 3.431 -1.338 9.525 1.00 94.75 85 GLU A N 1
ATOM 596 C CA . GLU A 1 85 ? 4.699 -0.655 9.309 1.00 94.75 85 GLU A CA 1
ATOM 597 C C . GLU A 1 85 ? 4.694 0.025 7.933 1.00 94.75 85 GLU A C 1
ATOM 599 O O . GLU A 1 85 ? 3.975 -0.382 7.018 1.00 94.75 85 GLU A O 1
ATOM 604 N N . MET A 1 86 ? 5.515 1.063 7.773 1.00 92.88 86 MET A N 1
ATOM 605 C CA . MET A 1 86 ? 5.725 1.708 6.475 1.00 92.88 86 MET A CA 1
ATOM 606 C C . MET A 1 86 ? 6.182 0.681 5.424 1.00 92.88 86 MET A C 1
ATOM 608 O O . MET A 1 86 ? 7.009 -0.191 5.706 1.00 92.88 86 MET A O 1
ATOM 612 N N . GLY A 1 87 ? 5.628 0.788 4.216 1.00 90.19 87 GLY A N 1
ATOM 613 C CA . GLY A 1 87 ? 5.866 -0.122 3.096 1.00 90.19 87 GLY A CA 1
ATOM 614 C C . GLY A 1 87 ? 4.999 -1.386 3.098 1.00 90.19 87 GLY A C 1
ATOM 615 O O . GLY A 1 87 ? 5.072 -2.177 2.160 1.00 90.19 87 GLY A O 1
ATOM 616 N N . ASP A 1 88 ? 4.164 -1.601 4.117 1.00 94.19 88 ASP A N 1
ATOM 617 C CA . ASP A 1 88 ? 3.129 -2.629 4.046 1.00 94.19 88 ASP A CA 1
ATOM 618 C C . ASP A 1 88 ? 2.055 -2.276 3.008 1.00 94.19 88 ASP A C 1
ATOM 620 O O . ASP A 1 88 ? 1.737 -1.106 2.785 1.00 94.19 88 ASP A O 1
ATOM 624 N N . VAL A 1 89 ? 1.428 -3.302 2.427 1.00 94.75 89 VAL A N 1
ATOM 625 C CA . VAL A 1 89 ? 0.270 -3.136 1.541 1.00 94.75 89 VAL A CA 1
ATOM 626 C C . VAL A 1 89 ? -0.944 -3.827 2.140 1.00 94.75 89 VAL A C 1
ATOM 628 O O . VAL A 1 89 ? -0.947 -5.038 2.374 1.00 94.75 89 VAL A O 1
ATOM 631 N N . ILE A 1 90 ? -1.999 -3.053 2.371 1.00 97.06 90 ILE A N 1
ATOM 632 C CA . ILE A 1 90 ? -3.311 -3.552 2.766 1.00 97.06 90 ILE A CA 1
ATOM 633 C C . ILE A 1 90 ? -4.004 -4.067 1.508 1.00 97.06 90 ILE A C 1
ATOM 635 O O . ILE A 1 90 ? -4.389 -3.287 0.639 1.00 97.06 90 ILE A O 1
ATOM 639 N N . VAL A 1 91 ? -4.171 -5.384 1.415 1.00 96.88 91 VAL A N 1
ATOM 640 C CA . VAL A 1 91 ? -4.751 -6.062 0.243 1.00 96.88 91 VAL A CA 1
ATOM 641 C C . VAL A 1 91 ? -6.244 -6.348 0.410 1.00 96.88 91 VAL A C 1
ATOM 643 O O . VAL A 1 91 ? -6.936 -6.643 -0.565 1.00 96.88 91 VAL A O 1
ATOM 646 N N . SER A 1 92 ? -6.763 -6.276 1.638 1.00 98.06 92 SER A N 1
ATOM 647 C CA . SER A 1 92 ? -8.181 -6.490 1.941 1.00 98.06 92 SER A CA 1
ATOM 648 C C . SER A 1 92 ? -8.593 -5.777 3.229 1.00 98.06 92 SER A C 1
ATOM 650 O O . SER A 1 92 ? -7.804 -5.674 4.171 1.00 98.06 92 SER A O 1
ATOM 652 N N . ILE A 1 93 ? -9.833 -5.287 3.278 1.00 98.31 93 ILE A N 1
ATOM 653 C CA . ILE A 1 93 ? -10.426 -4.602 4.435 1.00 98.31 93 ILE A CA 1
ATOM 654 C C . ILE A 1 93 ? -11.880 -5.016 4.622 1.00 98.31 93 ILE A C 1
ATOM 656 O O . ILE A 1 93 ? -12.658 -5.063 3.677 1.00 98.31 93 ILE A O 1
ATOM 660 N N . ALA A 1 94 ? -12.252 -5.376 5.849 1.00 97.56 94 ALA A N 1
ATOM 661 C CA . ALA A 1 94 ? -13.568 -5.922 6.182 1.00 97.56 94 ALA A CA 1
ATOM 662 C C . ALA A 1 94 ? -13.985 -7.124 5.295 1.00 97.56 94 ALA A C 1
ATOM 664 O O . ALA A 1 94 ? -15.168 -7.404 5.129 1.00 97.56 94 ALA A O 1
ATOM 665 N N . GLY A 1 95 ? -13.008 -7.858 4.743 1.00 96.69 95 GLY A N 1
ATOM 666 C CA . GLY A 1 95 ? -13.233 -8.963 3.804 1.00 96.69 95 GLY A CA 1
ATOM 667 C C . GLY A 1 95 ? -13.424 -8.541 2.342 1.00 96.69 95 GLY A C 1
ATOM 668 O O . GLY A 1 95 ? -13.611 -9.415 1.498 1.00 96.69 95 GLY A O 1
ATOM 669 N N . LEU A 1 96 ? -13.363 -7.243 2.032 1.00 97.44 96 LEU A N 1
ATOM 670 C CA . LEU A 1 96 ? -13.370 -6.716 0.671 1.00 97.44 96 LEU A CA 1
ATOM 671 C C . LEU A 1 96 ? -11.941 -6.719 0.109 1.00 97.44 96 LEU A C 1
ATOM 673 O O . LEU A 1 96 ? -11.067 -6.087 0.709 1.00 97.44 96 LEU A O 1
ATOM 677 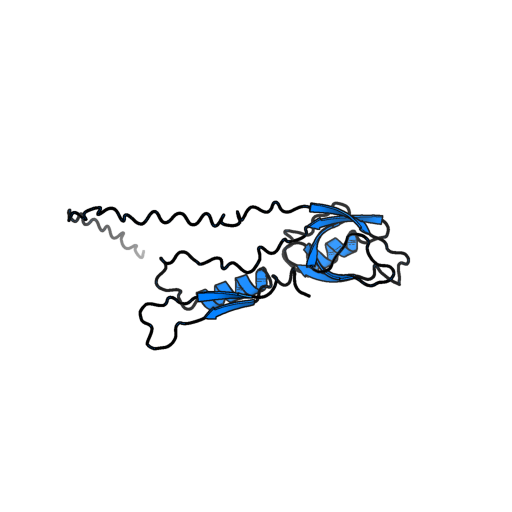N N . PRO A 1 97 ? -11.677 -7.408 -1.015 1.00 96.94 97 PRO A N 1
ATOM 678 C CA . PRO A 1 97 ? -10.383 -7.340 -1.680 1.00 96.94 97 PRO A CA 1
ATOM 679 C C . PRO A 1 97 ? -10.184 -5.958 -2.308 1.00 96.94 97 PRO A C 1
ATOM 681 O O . PRO A 1 97 ? -11.084 -5.427 -2.955 1.00 96.94 97 PRO A O 1
ATOM 684 N N . LEU A 1 98 ? -8.992 -5.394 -2.121 1.00 96.62 98 LEU A N 1
ATOM 685 C CA . LEU A 1 98 ? -8.587 -4.111 -2.705 1.00 96.62 98 LEU A CA 1
ATOM 686 C C . LEU A 1 98 ? -7.743 -4.290 -3.974 1.00 96.62 98 LEU A C 1
ATOM 688 O O . LEU A 1 98 ? -7.608 -3.367 -4.769 1.00 96.62 98 LEU A O 1
ATOM 692 N N . TRP A 1 99 ? -7.188 -5.484 -4.180 1.00 91.38 99 TRP A N 1
ATOM 693 C CA . TRP A 1 99 ? -6.440 -5.837 -5.381 1.00 91.38 99 TRP A CA 1
ATOM 694 C C . TRP A 1 99 ? -7.375 -6.168 -6.552 1.00 91.38 99 TRP A C 1
ATOM 696 O O . TRP A 1 99 ? -8.481 -6.678 -6.368 1.00 91.38 99 TRP A O 1
ATOM 706 N N . GLY A 1 100 ? -6.907 -5.907 -7.776 1.00 87.00 100 GLY A N 1
ATOM 707 C CA . GLY A 1 100 ? -7.666 -6.189 -9.003 1.00 87.00 100 GLY A CA 1
ATOM 708 C C . GLY A 1 100 ? -8.717 -5.133 -9.360 1.00 87.00 100 GLY A C 1
ATOM 709 O O . GLY A 1 100 ? -9.429 -5.296 -10.350 1.00 87.00 100 GLY A O 1
ATOM 710 N N . LEU A 1 101 ? -8.795 -4.049 -8.587 1.00 92.19 101 LEU A N 1
ATOM 711 C CA . LEU A 1 101 ? -9.560 -2.858 -8.938 1.00 92.19 101 LEU A CA 1
ATOM 712 C C . LEU A 1 101 ? -8.810 -2.070 -10.025 1.00 92.19 101 LEU A C 1
ATOM 714 O O . LEU A 1 101 ? -7.580 -2.043 -10.061 1.00 92.19 101 LEU A O 1
ATOM 718 N N . THR A 1 102 ? -9.558 -1.497 -10.967 1.00 84.56 102 THR A N 1
ATOM 719 C CA . THR A 1 102 ? -9.014 -0.939 -12.217 1.00 84.56 102 THR A CA 1
ATOM 720 C C . THR A 1 102 ? -8.300 0.393 -12.051 1.00 84.56 102 THR A C 1
ATOM 722 O O . THR A 1 102 ? -7.452 0.736 -12.872 1.00 84.56 102 THR A O 1
ATOM 725 N N . ASP A 1 103 ? -8.642 1.138 -11.010 1.00 90.75 103 ASP A N 1
ATOM 726 C CA . ASP A 1 103 ? -8.237 2.520 -10.815 1.00 90.75 103 ASP A CA 1
ATOM 727 C C . ASP A 1 103 ? -8.114 2.841 -9.322 1.00 90.75 103 ASP A C 1
ATOM 729 O O . ASP A 1 103 ? -8.704 2.177 -8.467 1.00 90.75 103 ASP A O 1
ATOM 733 N N . ALA A 1 104 ? -7.311 3.862 -9.018 1.00 90.00 104 ALA A N 1
ATOM 734 C CA . ALA A 1 104 ? -7.032 4.295 -7.652 1.00 90.00 104 ALA A CA 1
ATOM 735 C C . ALA A 1 104 ? -8.304 4.729 -6.906 1.00 90.00 104 ALA A C 1
ATOM 737 O O . ALA A 1 104 ? -8.466 4.421 -5.729 1.00 90.00 104 ALA A O 1
ATOM 738 N N . GLU A 1 105 ? -9.243 5.381 -7.596 1.00 94.25 105 GLU A N 1
ATOM 739 C CA . GLU A 1 105 ? -10.486 5.861 -6.988 1.00 94.25 105 GLU A CA 1
ATOM 740 C C . GLU A 1 105 ? -11.354 4.695 -6.492 1.00 94.25 105 GLU A C 1
ATOM 742 O O . GLU A 1 105 ? -11.870 4.738 -5.374 1.00 94.25 105 GLU A O 1
ATOM 747 N N . ALA A 1 106 ? -11.444 3.605 -7.262 1.00 95.69 106 ALA A N 1
ATOM 748 C CA . ALA A 1 106 ? -12.113 2.381 -6.837 1.00 95.69 106 ALA A CA 1
ATOM 749 C C . ALA A 1 106 ? -11.456 1.750 -5.596 1.00 95.69 106 ALA A C 1
ATOM 751 O O . ALA A 1 106 ? -12.170 1.285 -4.702 1.00 95.69 106 ALA A O 1
ATOM 752 N N . VAL A 1 107 ? -10.119 1.755 -5.510 1.00 96.19 107 VAL A N 1
ATOM 753 C CA . VAL A 1 107 ? -9.377 1.258 -4.336 1.00 96.19 107 VAL A CA 1
ATOM 754 C C . VAL A 1 107 ? -9.687 2.105 -3.102 1.00 96.19 107 VAL A C 1
ATOM 756 O O . VAL A 1 107 ? -10.060 1.553 -2.064 1.00 96.19 107 VAL A O 1
ATOM 759 N N . ALA A 1 108 ? -9.612 3.432 -3.223 1.00 96.69 108 ALA A N 1
ATOM 760 C CA . ALA A 1 108 ? -9.929 4.362 -2.142 1.00 96.69 108 ALA A CA 1
ATOM 761 C C . ALA A 1 108 ? -11.386 4.226 -1.674 1.00 96.69 108 ALA A C 1
ATOM 763 O O . ALA A 1 108 ? -11.656 4.175 -0.473 1.00 96.69 108 ALA A O 1
ATOM 764 N N . ALA A 1 109 ? -12.334 4.101 -2.608 1.00 97.12 109 ALA A N 1
ATOM 765 C CA . ALA A 1 109 ? -13.749 3.924 -2.299 1.00 97.12 109 ALA A CA 1
ATOM 766 C C . ALA A 1 109 ? -14.024 2.593 -1.580 1.00 97.12 109 ALA A C 1
ATOM 768 O O . ALA A 1 109 ? -14.740 2.567 -0.575 1.00 97.12 109 ALA A O 1
ATOM 769 N N . ALA A 1 110 ? -13.433 1.491 -2.056 1.00 97.62 110 ALA A N 1
ATOM 770 C CA . ALA A 1 110 ? -13.542 0.186 -1.407 1.00 97.62 110 ALA A CA 1
ATOM 771 C C . ALA A 1 110 ? -12.918 0.202 -0.004 1.00 97.62 110 ALA A C 1
ATOM 773 O O . ALA A 1 110 ? -13.496 -0.354 0.935 1.00 97.62 110 ALA A O 1
ATOM 774 N N . PHE A 1 111 ? -11.783 0.891 0.156 1.00 97.81 111 PHE A N 1
ATOM 775 C CA . PHE A 1 111 ? -11.153 1.071 1.456 1.00 97.81 111 PHE A CA 1
ATOM 776 C C . PHE A 1 111 ? -12.039 1.869 2.413 1.00 97.81 111 PHE A C 1
ATOM 778 O O . PHE A 1 111 ? -12.330 1.401 3.513 1.00 97.81 111 PHE A O 1
ATOM 785 N N . GLY A 1 112 ? -12.546 3.022 1.973 1.00 96.94 112 GLY A N 1
ATOM 786 C CA . GLY A 1 112 ? -13.434 3.876 2.760 1.00 96.94 112 GLY A CA 1
ATOM 787 C C . GLY A 1 112 ? -14.724 3.175 3.193 1.00 96.94 112 GLY A C 1
ATOM 788 O O . GLY A 1 112 ? -15.178 3.374 4.317 1.00 96.94 112 GLY A O 1
ATOM 789 N N . ALA A 1 113 ? -15.283 2.295 2.356 1.00 97.50 113 ALA A N 1
ATOM 790 C CA . ALA A 1 113 ? -16.482 1.525 2.692 1.00 97.50 113 ALA A CA 1
ATOM 791 C C . ALA A 1 113 ? -16.260 0.502 3.825 1.00 97.50 113 ALA A C 1
ATOM 793 O O . ALA A 1 113 ? -17.190 0.202 4.575 1.00 97.50 113 ALA A O 1
ATOM 794 N N . GLY A 1 114 ? -15.046 -0.047 3.943 1.00 96.75 114 GLY A N 1
ATOM 795 C CA . GLY A 1 114 ? -14.668 -0.996 4.995 1.00 96.75 114 GLY A CA 1
ATOM 796 C C . GLY A 1 114 ? -13.991 -0.356 6.212 1.00 96.75 114 GLY A C 1
ATOM 797 O O . GLY A 1 114 ? -13.721 -1.055 7.193 1.00 96.75 114 GLY A O 1
ATOM 798 N N . PHE A 1 115 ? -13.691 0.942 6.152 1.00 97.25 115 PHE A N 1
ATOM 799 C CA . PHE A 1 115 ? -12.919 1.650 7.164 1.00 97.25 115 PHE A CA 1
ATOM 800 C C . PHE A 1 115 ? -13.729 1.892 8.441 1.00 97.25 115 PHE A C 1
ATOM 802 O O . PHE A 1 115 ? -14.842 2.413 8.420 1.00 97.25 115 PHE A O 1
ATOM 809 N N . GLY A 1 116 ? -13.145 1.536 9.585 1.00 96.12 116 GLY A N 1
ATOM 810 C CA . GLY A 1 116 ? -13.757 1.768 10.886 1.00 96.12 116 GLY A CA 1
ATOM 811 C C . GLY A 1 116 ? -12.982 1.135 12.035 1.00 96.12 116 GLY A C 1
ATOM 812 O O . GLY A 1 116 ? -12.077 0.319 11.840 1.00 96.12 116 GLY A O 1
ATOM 813 N N . HIS A 1 117 ? -13.354 1.499 13.263 1.00 96.62 117 HIS A N 1
ATOM 814 C CA . HIS A 1 117 ? -12.755 0.917 14.460 1.00 96.62 117 HIS A CA 1
ATOM 815 C C . HIS A 1 117 ? -12.971 -0.603 14.497 1.00 96.62 117 HIS A C 1
ATOM 817 O O . HIS A 1 117 ? -14.095 -1.094 14.396 1.00 96.62 117 HIS A O 1
ATOM 823 N N . GLY A 1 118 ? -11.889 -1.359 14.665 1.00 96.44 118 GLY A N 1
ATOM 824 C CA . GLY A 1 118 ? -11.908 -2.816 14.691 1.00 96.44 118 GLY A CA 1
ATOM 825 C C . GLY A 1 118 ? -12.040 -3.479 13.317 1.00 96.44 118 GLY A C 1
ATOM 826 O O . GLY A 1 118 ? -12.143 -4.709 13.274 1.00 96.44 118 GLY A O 1
ATOM 827 N N . ALA A 1 119 ? -12.016 -2.715 12.216 1.00 97.75 119 ALA A N 1
ATOM 828 C CA . ALA A 1 119 ? -12.050 -3.264 10.864 1.00 97.75 119 ALA A CA 1
ATOM 829 C C . ALA A 1 119 ? -10.901 -4.261 10.662 1.00 97.75 119 ALA A C 1
ATOM 831 O O . ALA A 1 119 ? -9.745 -3.980 10.981 1.00 97.75 119 ALA A O 1
ATOM 832 N N . ARG A 1 120 ? -11.231 -5.454 10.158 1.00 98.19 120 ARG A N 1
ATOM 833 C CA . ARG A 1 120 ? -10.256 -6.513 9.876 1.00 98.19 120 ARG A CA 1
ATOM 834 C C . ARG A 1 120 ? -9.535 -6.180 8.576 1.00 98.19 120 ARG A C 1
ATOM 836 O O . ARG A 1 120 ? -10.186 -6.160 7.537 1.00 98.19 120 ARG A O 1
ATOM 843 N N . ILE A 1 121 ? -8.226 -5.984 8.634 1.00 98.12 121 ILE A N 1
ATOM 844 C CA . ILE A 1 121 ? -7.389 -5.759 7.453 1.00 98.12 121 ILE A CA 1
ATOM 845 C C . ILE A 1 121 ? -6.461 -6.946 7.227 1.00 98.12 121 ILE A C 1
ATOM 847 O O . ILE A 1 121 ? -6.000 -7.575 8.181 1.00 98.12 121 ILE A O 1
ATOM 851 N N . GLU A 1 122 ? -6.202 -7.256 5.966 1.00 97.75 122 GLU A N 1
ATOM 852 C CA . GLU A 1 122 ? -5.179 -8.206 5.550 1.00 97.75 122 GLU A CA 1
ATOM 853 C C . GLU A 1 122 ? -4.039 -7.438 4.900 1.00 97.75 122 GLU A C 1
ATOM 855 O O . GLU A 1 122 ? -4.247 -6.623 4.001 1.00 97.75 122 GLU A O 1
ATOM 860 N N . VAL A 1 123 ? -2.841 -7.677 5.411 1.00 96.75 123 VAL A N 1
ATOM 861 C CA . VAL A 1 123 ? -1.645 -6.907 5.118 1.00 96.75 123 VAL A CA 1
ATOM 862 C C . VAL A 1 123 ? -0.585 -7.855 4.601 1.00 96.75 123 VAL A C 1
ATOM 864 O O . VAL A 1 123 ? -0.298 -8.878 5.226 1.00 96.75 123 VAL A O 1
ATOM 867 N N . VAL A 1 124 ? 0.020 -7.501 3.480 1.00 94.44 124 VAL A N 1
ATOM 868 C CA . VAL A 1 124 ? 1.176 -8.198 2.935 1.00 94.44 124 VAL A CA 1
ATOM 869 C C . VAL A 1 124 ? 2.372 -7.279 3.084 1.00 94.44 124 VAL A C 1
ATOM 871 O O . VAL A 1 124 ? 2.351 -6.131 2.640 1.00 94.44 124 VAL A O 1
ATOM 874 N N . ARG A 1 125 ? 3.427 -7.802 3.709 1.00 89.12 125 ARG A N 1
ATOM 875 C CA . ARG A 1 125 ? 4.734 -7.164 3.649 1.00 89.12 125 ARG A CA 1
ATOM 876 C C . ARG A 1 125 ? 5.368 -7.597 2.345 1.00 89.12 125 ARG A C 1
ATOM 878 O O . ARG A 1 125 ? 5.678 -8.775 2.159 1.00 89.12 125 ARG A O 1
ATOM 885 N N . LEU A 1 126 ? 5.531 -6.653 1.434 1.00 76.19 126 LEU A N 1
ATOM 886 C CA . LEU A 1 126 ? 6.302 -6.916 0.243 1.00 76.19 126 LEU A CA 1
ATOM 887 C C . LEU A 1 126 ? 7.773 -7.001 0.676 1.00 76.19 126 LEU A C 1
ATOM 889 O O . LEU A 1 126 ? 8.414 -6.006 1.002 1.00 76.19 126 LEU A O 1
ATOM 893 N N . CYS A 1 127 ? 8.294 -8.224 0.775 1.00 60.22 127 CYS A N 1
ATOM 894 C CA . CYS A 1 127 ? 9.724 -8.421 0.936 1.00 60.22 127 CYS A CA 1
ATOM 895 C C . CYS A 1 127 ? 10.379 -7.944 -0.355 1.00 60.22 127 CYS A C 1
ATOM 897 O O . CYS A 1 127 ? 10.300 -8.626 -1.379 1.00 60.22 127 CYS A O 1
ATOM 899 N N . LEU A 1 128 ? 11.037 -6.788 -0.317 1.00 54.44 128 LEU A N 1
ATOM 900 C CA . LEU A 1 128 ? 12.039 -6.516 -1.325 1.00 54.44 128 LEU A CA 1
ATOM 901 C C . LEU A 1 128 ? 13.082 -7.614 -1.257 1.00 54.44 128 LEU A C 1
ATOM 903 O O . LEU A 1 128 ? 13.813 -7.743 -0.274 1.00 54.44 128 LEU A O 1
ATOM 907 N N . VAL A 1 129 ? 13.170 -8.383 -2.331 1.00 47.47 129 VAL A N 1
ATOM 908 C CA . VAL A 1 129 ? 14.398 -9.099 -2.620 1.00 47.47 129 VAL A CA 1
ATOM 909 C C . VAL A 1 129 ? 15.447 -8.002 -2.799 1.00 47.47 129 VAL A C 1
ATOM 911 O O . VAL A 1 129 ? 15.349 -7.181 -3.709 1.00 47.47 129 VAL A O 1
ATOM 914 N N . SER A 1 130 ? 16.343 -7.908 -1.814 1.00 42.34 130 SER A N 1
ATOM 915 C CA . SER A 1 130 ? 17.505 -7.017 -1.776 1.00 42.34 130 SER A CA 1
ATOM 916 C C . SER A 1 130 ? 18.166 -6.943 -3.154 1.00 42.34 130 SER A C 1
ATOM 918 O O . SER A 1 130 ? 18.207 -7.980 -3.799 1.00 42.34 130 SER A O 1
ATOM 920 N N . GLU A 1 131 ? 18.620 -5.739 -3.545 1.00 45.91 131 GLU A N 1
ATOM 921 C CA . GLU A 1 131 ? 19.398 -5.216 -4.704 1.00 45.91 131 GLU A CA 1
ATOM 922 C C . GLU A 1 131 ? 20.171 -6.152 -5.675 1.00 45.91 131 GLU A C 1
ATOM 924 O O . GLU A 1 131 ? 20.976 -5.692 -6.486 1.00 45.91 131 GLU A O 1
ATOM 929 N N . GLU A 1 132 ? 19.952 -7.455 -5.673 1.00 42.09 132 GLU A N 1
ATOM 930 C CA . GLU A 1 132 ? 20.447 -8.393 -6.657 1.00 42.09 132 GLU A CA 1
ATOM 931 C C . GLU A 1 132 ? 19.572 -8.300 -7.902 1.00 42.09 132 GLU A C 1
ATOM 933 O O . GLU A 1 132 ? 18.583 -9.010 -8.081 1.00 42.09 132 GLU A O 1
ATOM 938 N N . LEU A 1 133 ? 19.961 -7.342 -8.745 1.00 45.72 133 LEU A N 1
ATOM 939 C CA . LEU A 1 133 ? 19.806 -7.334 -10.195 1.00 45.72 133 LEU A CA 1
ATOM 940 C C . LEU A 1 133 ? 19.137 -8.607 -10.732 1.00 45.72 133 LEU A C 1
ATOM 942 O O . LEU A 1 133 ? 19.784 -9.646 -10.883 1.00 45.72 133 LEU A O 1
ATOM 946 N N . CYS A 1 134 ? 17.873 -8.503 -11.145 1.00 43.75 134 CYS A N 1
ATOM 947 C CA . CYS A 1 134 ? 17.366 -9.393 -12.182 1.00 43.75 134 CYS A CA 1
ATOM 948 C C . CYS A 1 134 ? 18.137 -9.067 -13.466 1.00 43.75 134 CYS A C 1
ATOM 950 O O . CYS A 1 134 ? 17.693 -8.275 -14.295 1.00 43.75 134 CYS A O 1
ATOM 952 N N . ALA A 1 135 ? 19.338 -9.632 -13.603 1.00 46.69 135 ALA A N 1
ATOM 953 C CA . ALA A 1 135 ? 20.085 -9.587 -14.842 1.00 46.69 135 ALA A CA 1
ATOM 954 C C . ALA A 1 135 ? 19.206 -10.249 -15.904 1.00 46.69 135 ALA A C 1
ATOM 956 O O . ALA A 1 135 ? 18.938 -11.451 -15.843 1.00 46.69 135 ALA A O 1
ATOM 957 N N . LEU A 1 136 ? 18.702 -9.451 -16.849 1.00 49.50 136 LEU A N 1
ATOM 958 C CA . LEU A 1 136 ? 17.976 -10.001 -17.981 1.00 49.50 136 LEU A CA 1
ATOM 959 C C . LEU A 1 136 ? 18.868 -11.028 -18.691 1.00 49.50 136 LEU A C 1
ATOM 961 O O . LEU A 1 136 ? 20.086 -10.827 -18.779 1.00 49.50 136 LEU A O 1
ATOM 965 N N . PRO A 1 137 ? 18.289 -12.122 -19.216 1.00 47.75 137 PRO A N 1
ATOM 966 C CA . PRO A 1 137 ? 19.049 -13.083 -19.995 1.00 47.75 137 PRO A CA 1
ATOM 967 C C . PRO A 1 137 ? 19.785 -12.343 -21.115 1.00 47.75 137 PRO A C 1
ATOM 969 O O . PRO A 1 137 ? 19.178 -11.588 -21.875 1.00 47.75 137 PRO A O 1
ATOM 972 N N . SER A 1 138 ? 21.095 -12.572 -21.222 1.00 48.56 138 SER A N 1
ATOM 973 C CA . SER A 1 138 ? 22.044 -11.847 -22.086 1.00 48.56 138 SER A CA 1
ATOM 974 C C . SER A 1 138 ? 21.797 -12.009 -23.599 1.00 48.56 138 SER A C 1
ATOM 976 O O . SER A 1 138 ? 22.669 -11.713 -24.410 1.00 48.56 138 SER A O 1
ATOM 978 N N . GLY A 1 139 ? 20.632 -12.528 -23.997 1.00 48.25 139 GLY A N 1
ATOM 979 C CA . GLY A 1 139 ? 20.330 -13.011 -25.340 1.00 48.25 139 GLY A CA 1
ATOM 980 C C . GLY A 1 139 ? 19.458 -12.107 -26.211 1.00 48.25 139 GLY A C 1
ATOM 981 O O . GLY A 1 139 ? 19.139 -12.520 -27.323 1.00 48.25 139 GLY A O 1
ATOM 982 N N . ARG A 1 140 ? 19.046 -10.909 -25.770 1.00 48.81 140 ARG A N 1
ATOM 983 C CA . ARG A 1 140 ? 18.128 -10.067 -26.559 1.00 48.81 140 ARG A CA 1
ATOM 984 C C . ARG A 1 140 ? 18.853 -8.902 -27.233 1.00 48.81 140 ARG A C 1
ATOM 986 O O . ARG A 1 140 ? 19.244 -7.933 -26.591 1.00 48.81 140 ARG A O 1
ATOM 993 N N . ARG A 1 141 ? 19.049 -9.039 -28.546 1.00 51.53 141 ARG A N 1
ATOM 994 C CA . ARG A 1 141 ? 19.441 -7.957 -29.455 1.00 51.53 141 ARG A CA 1
ATOM 995 C C . ARG A 1 141 ? 18.183 -7.155 -29.799 1.00 51.53 141 ARG A C 1
ATOM 997 O O . ARG A 1 141 ? 17.156 -7.769 -30.057 1.00 51.53 141 ARG A O 1
ATOM 1004 N N . GLU A 1 142 ? 18.315 -5.831 -29.776 1.00 55.41 142 GLU A N 1
ATOM 1005 C CA . GLU A 1 142 ? 17.284 -4.831 -30.100 1.00 55.41 142 GLU A CA 1
ATOM 1006 C C . GLU A 1 142 ? 16.141 -4.749 -29.073 1.00 55.41 142 GLU A C 1
ATOM 1008 O O . GLU A 1 142 ? 15.080 -5.354 -29.183 1.00 55.41 142 GLU A O 1
ATOM 1013 N N . LEU A 1 143 ? 16.400 -3.981 -28.011 1.00 59.41 143 LEU A N 1
ATOM 1014 C CA . LEU A 1 143 ? 15.341 -3.304 -27.271 1.00 59.41 143 LEU A CA 1
ATOM 1015 C C . LEU A 1 143 ? 14.964 -2.099 -28.132 1.00 59.41 143 LEU A C 1
ATOM 1017 O O . LEU A 1 143 ? 15.666 -1.089 -28.137 1.00 59.41 143 LEU A O 1
ATOM 1021 N N . ASP A 1 144 ? 13.935 -2.265 -28.952 1.00 61.88 144 ASP A N 1
ATOM 1022 C CA . ASP A 1 144 ? 13.408 -1.202 -29.803 1.00 61.88 144 ASP A CA 1
ATOM 1023 C C . ASP A 1 144 ? 12.995 0.002 -28.939 1.00 61.88 144 ASP A C 1
ATOM 1025 O O . ASP A 1 144 ? 12.777 -0.138 -27.737 1.00 61.88 144 ASP A O 1
ATOM 1029 N N . GLY A 1 145 ? 12.832 1.192 -29.528 1.00 62.94 145 GLY A N 1
ATOM 1030 C CA . GLY A 1 145 ? 12.459 2.412 -28.787 1.00 62.94 145 GLY A CA 1
ATOM 1031 C C . GLY A 1 145 ? 11.136 2.333 -28.001 1.00 62.94 145 GLY A C 1
ATOM 1032 O O . GLY A 1 145 ? 10.814 3.256 -27.260 1.00 62.94 145 GLY A O 1
ATOM 1033 N N . THR A 1 146 ? 10.371 1.245 -28.139 1.00 76.00 146 THR A N 1
ATOM 1034 C CA . THR A 1 146 ? 9.216 0.931 -27.288 1.00 76.00 146 THR A CA 1
ATOM 1035 C C . THR A 1 146 ? 9.624 0.489 -25.887 1.00 76.00 146 THR A C 1
ATOM 1037 O O . THR A 1 146 ? 8.843 0.653 -24.961 1.00 76.00 146 THR A O 1
ATOM 1040 N N . PHE A 1 147 ? 10.845 -0.019 -25.707 1.00 78.81 147 PHE A N 1
ATOM 1041 C CA . PHE A 1 147 ? 11.299 -0.566 -24.438 1.00 78.81 147 PHE A CA 1
ATOM 1042 C C . PHE A 1 147 ? 11.388 0.480 -23.331 1.00 78.81 147 PHE A C 1
ATOM 1044 O O . PHE A 1 147 ? 11.016 0.186 -22.204 1.00 78.81 147 PHE A O 1
ATOM 1051 N N . ASP A 1 148 ? 11.827 1.703 -23.635 1.00 77.06 148 ASP A N 1
ATOM 1052 C CA . ASP A 1 148 ? 11.799 2.792 -22.652 1.00 77.06 148 ASP A CA 1
ATOM 1053 C C . ASP A 1 148 ? 10.357 3.127 -22.236 1.00 77.06 148 ASP A C 1
ATOM 1055 O O . ASP A 1 148 ? 10.108 3.448 -21.077 1.00 77.06 148 ASP A O 1
ATOM 1059 N N . GLY A 1 149 ? 9.397 2.999 -23.160 1.00 75.38 149 GLY A N 1
ATOM 1060 C CA . GLY A 1 149 ? 7.968 3.150 -22.881 1.00 75.38 149 GLY A CA 1
ATOM 1061 C C . GLY A 1 149 ? 7.424 2.023 -22.004 1.00 75.38 149 GLY A C 1
ATOM 1062 O O . GLY A 1 149 ? 6.802 2.299 -20.984 1.00 75.38 149 GLY A O 1
ATOM 1063 N N . ASP A 1 150 ? 7.725 0.772 -22.350 1.00 76.12 150 ASP A N 1
ATOM 1064 C CA . ASP A 1 150 ? 7.322 -0.412 -21.583 1.00 76.12 150 ASP A CA 1
ATOM 1065 C C . ASP A 1 150 ? 7.964 -0.414 -20.188 1.00 76.12 150 ASP A C 1
ATOM 1067 O O . ASP A 1 150 ? 7.329 -0.773 -19.199 1.00 76.12 150 ASP A O 1
ATOM 1071 N N . LEU A 1 151 ? 9.226 0.014 -20.091 1.00 81.94 151 LEU A N 1
ATOM 1072 C CA . LEU A 1 151 ? 9.953 0.140 -18.835 1.00 81.94 151 LEU A CA 1
ATOM 1073 C C . LEU A 1 151 ? 9.398 1.285 -17.996 1.00 81.94 151 LEU A C 1
ATOM 1075 O O . LEU A 1 151 ? 9.300 1.119 -16.789 1.00 81.94 151 LEU A O 1
ATOM 1079 N N . ALA A 1 152 ? 8.999 2.406 -18.604 1.00 75.75 152 ALA A N 1
ATOM 1080 C CA . ALA A 1 152 ? 8.323 3.497 -17.909 1.00 75.75 152 ALA A CA 1
ATOM 1081 C C . ALA A 1 152 ? 6.918 3.094 -17.436 1.00 75.75 152 ALA A C 1
ATOM 1083 O O . ALA A 1 152 ? 6.523 3.448 -16.329 1.00 75.75 152 ALA A O 1
ATOM 1084 N N . GLU A 1 153 ? 6.170 2.326 -18.230 1.00 71.12 153 GLU A N 1
ATOM 1085 C CA . GLU A 1 153 ? 4.857 1.803 -17.842 1.00 71.12 153 GLU A CA 1
ATOM 1086 C C . GLU A 1 153 ? 4.990 0.767 -16.721 1.00 71.12 153 GLU A C 1
ATOM 1088 O O . GLU A 1 153 ? 4.246 0.811 -15.745 1.00 71.12 153 GLU A O 1
ATOM 1093 N N . PHE A 1 154 ? 5.975 -0.128 -16.813 1.00 75.50 154 PHE A N 1
ATOM 1094 C CA . PHE A 1 154 ? 6.326 -1.068 -15.753 1.00 75.50 154 PHE A CA 1
ATOM 1095 C C . PHE A 1 154 ? 6.771 -0.326 -14.490 1.00 75.50 154 PHE A C 1
ATOM 1097 O O . PHE A 1 154 ? 6.248 -0.579 -13.407 1.00 75.50 154 PHE A O 1
ATOM 1104 N N . ALA A 1 155 ? 7.681 0.634 -14.637 1.00 77.19 155 ALA A N 1
ATOM 1105 C CA . ALA A 1 155 ? 8.143 1.510 -13.574 1.00 77.19 155 ALA A CA 1
ATOM 1106 C C . ALA A 1 155 ? 6.973 2.199 -12.889 1.00 77.19 155 ALA A C 1
ATOM 1108 O O . ALA A 1 155 ? 6.876 2.150 -11.680 1.00 77.19 155 ALA A O 1
ATOM 1109 N N . TRP A 1 156 ? 6.020 2.740 -13.638 1.00 70.81 156 TRP A N 1
ATOM 1110 C CA . TRP A 1 156 ? 4.837 3.375 -13.075 1.00 70.81 156 TRP A CA 1
ATOM 1111 C C . TRP A 1 156 ? 3.867 2.379 -12.423 1.00 70.81 156 TRP A C 1
ATOM 1113 O O . TRP A 1 156 ? 3.378 2.613 -11.323 1.00 70.81 156 TRP A O 1
ATOM 1123 N N . ARG A 1 157 ? 3.611 1.233 -13.063 1.00 63.59 157 ARG A N 1
ATOM 1124 C CA . ARG A 1 157 ? 2.646 0.220 -12.603 1.00 63.59 157 ARG A CA 1
ATOM 1125 C C . ARG A 1 157 ? 3.088 -0.480 -11.328 1.00 63.59 157 ARG A C 1
ATOM 1127 O O . ARG A 1 157 ? 2.264 -0.820 -10.479 1.00 63.59 157 ARG A O 1
ATOM 1134 N N . PHE A 1 158 ? 4.380 -0.751 -11.240 1.00 66.88 158 PHE A N 1
ATOM 1135 C CA . PHE A 1 158 ? 5.001 -1.251 -10.029 1.00 66.88 158 PHE A CA 1
ATOM 1136 C C . PHE A 1 158 ? 5.476 -0.097 -9.166 1.00 66.88 158 PHE A C 1
ATOM 1138 O O . PHE A 1 158 ? 5.793 -0.321 -8.021 1.00 66.88 158 PHE A O 1
ATOM 1145 N N . ASP A 1 159 ? 5.442 1.136 -9.652 1.00 66.50 159 ASP A N 1
ATOM 1146 C CA . ASP A 1 159 ? 5.819 2.346 -8.930 1.00 66.50 159 ASP A CA 1
ATOM 1147 C C . ASP A 1 159 ? 7.347 2.350 -8.584 1.00 66.50 159 ASP A C 1
ATOM 1149 O O . ASP A 1 159 ? 7.835 3.120 -7.770 1.00 66.50 159 ASP A O 1
ATOM 1153 N N . ILE A 1 160 ? 8.158 1.503 -9.238 1.00 72.00 160 ILE A N 1
ATOM 1154 C CA . ILE A 1 160 ? 9.635 1.500 -9.154 1.00 72.00 160 ILE A CA 1
ATOM 1155 C C . ILE A 1 160 ? 10.239 2.584 -10.058 1.00 72.00 160 ILE A C 1
ATOM 1157 O O . ILE A 1 160 ? 9.652 2.967 -11.062 1.00 72.00 160 ILE A O 1
ATOM 1161 N N . GLU A 1 161 ? 11.465 3.020 -9.786 1.00 72.06 161 GLU A N 1
ATOM 1162 C CA . GLU A 1 161 ? 12.258 3.809 -10.731 1.00 72.06 161 GLU A CA 1
ATOM 1163 C C . GLU A 1 161 ? 13.101 2.857 -11.586 1.00 72.06 161 GLU A C 1
ATOM 1165 O O . GLU A 1 161 ? 14.064 2.263 -11.109 1.00 72.06 161 GLU A O 1
ATOM 1170 N N . ALA A 1 162 ? 12.767 2.689 -12.861 1.00 81.06 162 ALA A N 1
ATOM 1171 C CA . ALA A 1 162 ? 13.570 1.870 -13.763 1.00 81.06 162 ALA A CA 1
ATOM 1172 C C . ALA A 1 162 ? 14.155 2.710 -14.900 1.00 81.06 162 ALA A C 1
ATOM 1174 O O . ALA A 1 162 ? 13.461 3.518 -15.511 1.00 81.06 162 ALA A O 1
ATOM 1175 N N . TRP A 1 163 ? 15.441 2.517 -15.186 1.00 81.00 163 TRP A N 1
ATOM 1176 C CA . TRP A 1 163 ? 16.134 3.151 -16.303 1.00 81.00 163 TRP A CA 1
ATOM 1177 C C . TRP A 1 163 ? 17.131 2.196 -16.948 1.00 81.00 163 TRP A C 1
ATOM 1179 O O . TRP A 1 163 ? 17.635 1.246 -16.346 1.00 81.00 163 TRP A O 1
ATOM 1189 N N . VAL A 1 164 ? 17.463 2.488 -18.199 1.00 84.19 164 VAL A N 1
ATOM 1190 C CA . VAL A 1 164 ? 18.499 1.776 -18.939 1.00 84.19 164 VAL A CA 1
ATOM 1191 C C . VAL A 1 164 ? 19.808 2.556 -18.836 1.00 84.19 164 VAL A C 1
ATOM 1193 O O . VAL A 1 164 ? 19.884 3.727 -19.202 1.00 84.19 164 VAL A O 1
ATOM 1196 N N . GLN A 1 165 ? 20.871 1.918 -18.349 1.00 81.44 165 GLN A N 1
ATOM 1197 C CA . GLN A 1 165 ? 22.222 2.461 -18.439 1.00 81.44 165 GLN A CA 1
ATOM 1198 C C . GLN A 1 165 ? 22.913 1.900 -19.680 1.00 81.44 165 GLN A C 1
ATOM 1200 O O . GLN A 1 165 ? 23.305 0.732 -19.730 1.00 81.44 165 GLN A O 1
ATOM 1205 N N . ASN A 1 166 ? 23.094 2.766 -20.676 1.00 79.94 166 ASN A N 1
ATOM 1206 C CA . ASN A 1 166 ? 23.851 2.435 -21.876 1.00 79.94 166 ASN A CA 1
ATOM 1207 C C . ASN A 1 166 ? 25.343 2.271 -21.557 1.00 79.94 166 ASN A C 1
ATOM 1209 O O . ASN A 1 166 ? 25.909 2.996 -20.733 1.00 79.94 166 ASN A O 1
ATOM 1213 N N . ALA A 1 167 ? 25.993 1.328 -22.237 1.00 77.50 167 ALA A N 1
ATOM 1214 C CA . ALA A 1 167 ? 27.436 1.165 -22.153 1.00 77.50 167 ALA A CA 1
ATOM 1215 C C . ALA A 1 167 ? 28.166 2.432 -22.631 1.00 77.50 167 ALA A C 1
ATOM 1217 O O . ALA A 1 167 ? 27.715 3.126 -23.544 1.00 77.50 167 ALA A O 1
ATOM 1218 N N . ALA A 1 168 ? 29.319 2.727 -22.024 1.00 80.56 168 ALA A N 1
ATOM 1219 C CA . ALA A 1 168 ? 30.147 3.855 -22.439 1.00 80.56 168 ALA A CA 1
ATOM 1220 C C . ALA A 1 168 ? 30.549 3.725 -23.925 1.00 80.56 168 ALA A C 1
ATOM 1222 O O . ALA A 1 168 ? 30.871 2.616 -24.374 1.00 80.56 168 ALA A O 1
ATOM 1223 N N . PRO A 1 169 ? 30.577 4.832 -24.691 1.00 78.62 169 PRO A N 1
ATOM 1224 C CA . PRO A 1 169 ? 30.977 4.798 -26.093 1.00 78.62 169 PRO A CA 1
ATOM 1225 C C . PRO A 1 169 ? 32.403 4.236 -26.218 1.00 78.62 169 PRO A C 1
ATOM 1227 O O . PRO A 1 169 ? 33.335 4.755 -25.609 1.00 78.62 169 PRO A O 1
ATOM 1230 N N . GLY A 1 170 ? 32.562 3.146 -26.978 1.00 81.69 170 GLY A N 1
ATOM 1231 C CA . GLY A 1 170 ? 33.832 2.417 -27.143 1.00 81.69 170 GLY A CA 1
ATOM 1232 C C . GLY A 1 170 ? 33.892 1.042 -26.463 1.00 81.69 170 GLY A C 1
ATOM 1233 O O . GLY A 1 170 ? 34.844 0.298 -26.681 1.00 81.69 170 GLY A O 1
ATOM 1234 N N . SER A 1 171 ? 32.871 0.668 -25.688 1.00 76.38 171 SER A N 1
ATOM 1235 C CA . SER A 1 171 ? 32.745 -0.652 -25.060 1.00 76.38 171 SER A CA 1
ATOM 1236 C C . SER A 1 171 ? 31.855 -1.584 -25.895 1.00 76.38 171 SER A C 1
ATOM 1238 O O . SER A 1 171 ? 30.702 -1.817 -25.537 1.00 76.38 171 SER A O 1
ATOM 1240 N N . ALA A 1 172 ? 32.378 -2.128 -26.998 1.00 71.88 172 ALA A N 1
ATOM 1241 C CA . ALA A 1 172 ? 31.611 -2.975 -27.926 1.00 71.88 172 ALA A CA 1
ATOM 1242 C C . ALA A 1 172 ? 31.019 -4.258 -27.293 1.00 71.88 172 ALA A C 1
ATOM 1244 O O . ALA A 1 172 ? 30.051 -4.792 -27.822 1.00 71.88 172 ALA A O 1
ATOM 1245 N N . ASP A 1 173 ? 31.556 -4.707 -26.152 1.00 76.12 173 ASP A N 1
ATOM 1246 C CA . ASP A 1 173 ? 31.143 -5.943 -25.465 1.00 76.12 173 ASP A CA 1
ATOM 1247 C C . ASP A 1 173 ? 30.245 -5.734 -24.230 1.00 76.12 173 ASP A C 1
ATOM 1249 O O . ASP A 1 173 ? 29.877 -6.707 -23.572 1.00 76.12 173 ASP A O 1
ATOM 1253 N N . ARG A 1 174 ? 29.867 -4.495 -23.875 1.00 70.62 174 ARG A N 1
ATOM 1254 C CA . ARG A 1 174 ? 28.925 -4.281 -22.757 1.00 70.62 174 ARG A CA 1
ATOM 1255 C C . ARG A 1 174 ? 27.512 -4.072 -23.274 1.00 70.62 174 ARG A C 1
ATOM 1257 O O . ARG A 1 174 ? 27.240 -3.114 -23.990 1.00 70.62 174 ARG A O 1
ATOM 1264 N N . LEU A 1 175 ? 26.617 -4.959 -22.853 1.00 70.19 175 LEU A N 1
ATOM 1265 C CA . LEU A 1 175 ? 25.178 -4.802 -23.028 1.00 70.19 175 LEU A CA 1
ATOM 1266 C C . LEU A 1 175 ? 24.662 -3.640 -22.161 1.00 70.19 175 LEU A C 1
ATOM 1268 O O . LEU A 1 175 ? 25.258 -3.358 -21.115 1.00 70.19 175 LEU A O 1
ATOM 1272 N N . PRO A 1 176 ? 23.575 -2.963 -22.573 1.00 71.75 176 PRO A N 1
ATOM 1273 C CA . PRO A 1 176 ? 22.878 -2.038 -21.694 1.00 71.75 176 PRO A CA 1
ATOM 1274 C C . PRO A 1 176 ? 22.410 -2.783 -20.441 1.00 71.75 176 PRO A C 1
ATOM 1276 O O . PRO A 1 176 ? 21.858 -3.882 -20.524 1.00 71.75 176 PRO A O 1
ATOM 1279 N N . THR A 1 177 ? 22.643 -2.181 -19.281 1.00 75.00 177 THR A N 1
ATOM 1280 C CA . THR A 1 177 ? 22.182 -2.724 -18.004 1.00 75.00 177 THR A CA 1
ATOM 1281 C C . THR A 1 177 ? 20.909 -2.002 -17.622 1.00 75.00 177 THR A C 1
ATOM 1283 O O . THR A 1 177 ? 20.888 -0.773 -17.561 1.00 75.00 177 THR A O 1
ATOM 1286 N N . ILE A 1 178 ? 19.851 -2.755 -17.350 1.00 78.19 178 ILE A N 1
ATOM 1287 C CA . ILE A 1 178 ? 18.659 -2.183 -16.737 1.00 78.19 178 ILE A CA 1
ATOM 1288 C C . ILE A 1 178 ? 18.921 -2.070 -15.254 1.00 78.19 178 ILE A C 1
ATOM 1290 O O . ILE A 1 178 ? 19.257 -3.051 -14.590 1.00 78.19 178 ILE A O 1
ATOM 1294 N N . TRP A 1 179 ? 18.743 -0.863 -14.759 1.00 77.56 179 TRP A N 1
ATOM 1295 C CA . TRP A 1 179 ? 18.726 -0.586 -13.347 1.00 77.56 179 TRP A CA 1
ATOM 1296 C C . TRP A 1 179 ? 17.288 -0.317 -12.963 1.00 77.5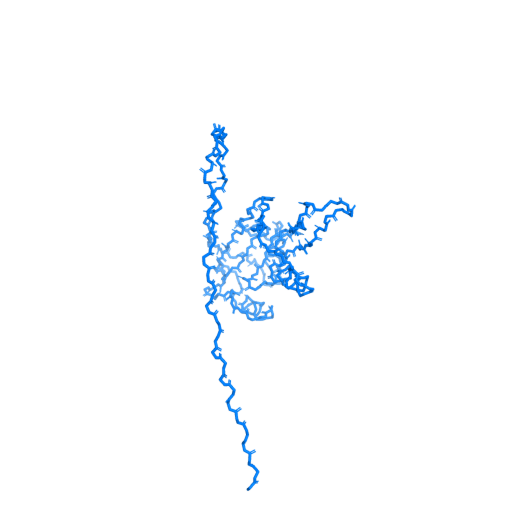6 179 TRP A C 1
ATOM 1298 O O . TRP A 1 179 ? 16.607 0.493 -13.583 1.00 77.56 179 TRP A O 1
ATOM 1308 N N . ALA A 1 180 ? 16.832 -1.020 -11.943 1.00 74.25 180 ALA A N 1
ATOM 1309 C CA . ALA A 1 180 ? 15.652 -0.631 -11.211 1.00 74.25 180 ALA A CA 1
ATOM 1310 C C . ALA A 1 180 ? 16.126 -0.262 -9.811 1.00 74.25 180 ALA A C 1
ATOM 1312 O O . ALA A 1 180 ? 16.799 -1.047 -9.144 1.00 74.25 180 ALA A O 1
ATOM 1313 N N . ARG A 1 181 ? 15.828 0.960 -9.404 1.00 59.69 181 ARG A N 1
ATOM 1314 C CA . ARG A 1 181 ? 15.984 1.450 -8.042 1.00 59.69 181 ARG A CA 1
ATOM 1315 C C . ARG A 1 181 ? 14.626 1.955 -7.596 1.00 59.69 181 ARG A C 1
ATOM 1317 O O . ARG A 1 181 ? 13.693 2.112 -8.367 1.00 59.69 181 ARG A O 1
ATOM 1324 N N . GLY A 1 182 ? 14.513 2.192 -6.310 1.00 49.44 182 GLY A N 1
ATOM 1325 C CA . GLY A 1 182 ? 13.232 2.459 -5.722 1.00 49.44 182 GLY A CA 1
ATOM 1326 C C . GLY A 1 182 ? 12.656 1.127 -5.314 1.00 49.44 182 GLY A C 1
ATOM 1327 O O . GLY A 1 182 ? 12.649 0.127 -6.032 1.00 49.44 182 GLY A O 1
ATOM 1328 N N . LEU A 1 183 ? 12.183 1.142 -4.092 1.00 46.94 183 LEU A N 1
ATOM 1329 C CA . LEU A 1 183 ? 11.066 0.316 -3.738 1.00 46.94 183 LEU A CA 1
ATOM 1330 C C . LEU A 1 183 ? 9.980 0.607 -4.800 1.00 46.94 183 LEU A C 1
ATOM 1332 O O . LEU A 1 183 ? 9.841 1.779 -5.169 1.00 46.94 183 LEU A O 1
ATOM 1336 N N . PRO A 1 184 ? 9.261 -0.397 -5.343 1.00 44.31 184 PRO A N 1
ATOM 1337 C CA . PRO A 1 184 ? 8.021 -0.111 -6.045 1.00 44.31 184 PRO A CA 1
ATOM 1338 C C . PRO A 1 184 ? 7.313 0.829 -5.112 1.00 44.31 184 PRO A C 1
ATOM 1340 O O . PRO A 1 184 ? 7.142 0.383 -3.998 1.00 44.31 184 PRO A O 1
ATOM 1343 N N . ARG A 1 185 ? 7.083 2.103 -5.431 1.00 42.62 185 ARG A N 1
ATOM 1344 C CA . ARG A 1 185 ? 6.154 3.011 -4.778 1.00 42.62 185 ARG A CA 1
ATOM 1345 C C . ARG A 1 185 ? 5.445 2.466 -3.576 1.00 42.62 185 ARG A C 1
ATOM 1347 O O . ARG A 1 185 ? 5.668 2.946 -2.482 1.00 42.62 185 ARG A O 1
ATOM 1354 N N . ALA A 1 186 ? 4.732 1.337 -3.841 1.00 44.31 186 ALA A N 1
ATOM 1355 C CA . ALA A 1 186 ? 4.216 0.248 -2.994 1.00 44.31 186 ALA A CA 1
ATOM 1356 C C . ALA A 1 186 ? 5.103 -0.179 -1.790 1.00 44.31 186 ALA A C 1
ATOM 1358 O O . ALA A 1 186 ? 4.686 -1.047 -1.035 1.00 44.31 186 ALA A O 1
ATOM 1359 N N . MET A 1 187 ? 6.277 0.421 -1.585 1.00 38.19 187 MET A N 1
ATOM 1360 C CA . MET A 1 187 ? 7.312 0.033 -0.652 1.00 38.19 187 MET A CA 1
ATOM 1361 C C . MET A 1 187 ? 8.304 1.185 -0.240 1.00 38.19 187 MET A C 1
ATOM 1363 O O . MET A 1 187 ? 9.018 0.959 0.723 1.00 38.19 187 MET A O 1
ATOM 1367 N N . ALA A 1 188 ? 8.396 2.400 -0.833 1.00 35.75 188 ALA A N 1
ATOM 1368 C CA . ALA A 1 188 ? 9.241 3.530 -0.311 1.00 35.75 188 ALA A CA 1
ATOM 1369 C C . ALA A 1 188 ? 8.373 4.758 -0.048 1.00 35.75 188 ALA A C 1
ATOM 1371 O O . ALA A 1 188 ? 7.856 5.318 -1.009 1.00 35.75 188 ALA A O 1
ATOM 1372 N N . ALA A 1 189 ? 8.119 5.116 1.211 1.00 41.59 189 ALA A N 1
ATOM 1373 C CA . ALA A 1 189 ? 8.983 5.970 2.044 1.00 41.59 189 ALA A CA 1
ATOM 1374 C C . ALA A 1 189 ? 8.953 7.440 1.610 1.00 41.59 189 ALA A C 1
ATOM 1376 O O . ALA A 1 189 ? 9.563 7.765 0.565 1.00 41.59 189 ALA A O 1
#

pLDDT: mean 73.71, std 21.07, range [35.22, 98.31]